Protein AF-A0A256W6X0-F1 (afdb_monomer)

Foldseek 3Di:
DFEKEKEFEWEAELVFTPATDFQKKKFKADVPDGPDIDTDDSRIDMDPRHHFDWIKIWIFHADPPPRHTQWDIDMGGGDGDDHHYYHYDYAYIYGQPPDPDRPPPDQLVRVVLQVLLVVLCVVQVDDSSLSSRLCCNPVVVLLVVLLVLLVVLVVVCLDVPVVLSVLLNCLSSVVVPHPPDALLNLLVSLLVSLLVLLVVLVVDDDPSVVSSLVSSLSSLLSNLVVSCSRQQEAHDPSNLVSLLVSLVSCVVSVHQLVVSLVVSPLVSVCVSSVGPHSVSSVVSSD

Solvent-accessible surface area (backbone atoms only — not comparable to full-atom values): 15412 Å² total; per-residue (Å²): 98,50,10,33,48,28,31,42,30,27,31,32,51,98,92,39,76,77,43,56,32,57,61,32,38,38,32,38,23,48,84,94,41,76,77,46,74,49,64,19,56,76,7,35,47,69,46,68,74,3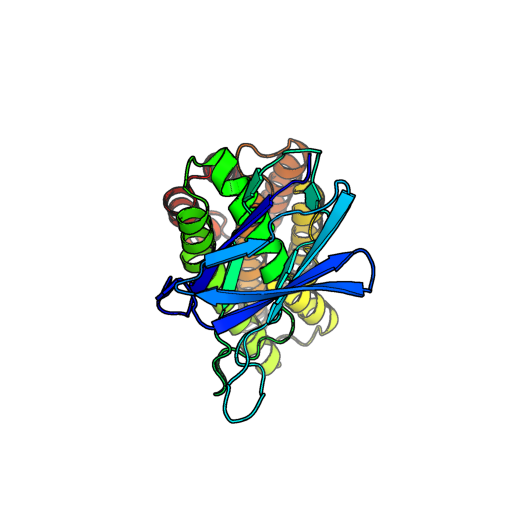7,71,59,47,66,31,32,40,42,37,40,31,53,38,90,89,76,66,46,70,43,30,65,74,45,76,50,70,81,45,72,42,48,66,56,35,77,45,79,62,66,52,72,41,50,63,56,51,92,75,91,80,56,82,66,81,82,52,53,50,64,66,42,48,55,54,44,16,55,53,35,19,74,71,45,70,38,54,60,70,56,21,40,45,32,48,46,76,53,50,49,61,58,41,49,55,47,43,53,54,51,51,54,49,64,74,62,63,63,69,78,57,58,69,62,50,51,53,50,49,37,56,60,60,30,77,78,57,56,90,86,66,51,38,43,59,54,42,48,58,41,43,54,53,44,50,54,38,49,56,52,33,72,75,40,55,76,67,47,24,53,50,33,52,50,50,41,46,48,49,50,41,48,39,54,52,51,36,34,62,61,26,40,63,59,70,52,72,65,30,50,52,51,52,49,50,43,51,51,54,36,49,76,68,75,45,60,50,67,57,48,47,64,72,50,44,50,67,59,54,25,65,60,55,52,34,51,14,40,62,56,53,55,60,69,51,104

Sequence (286 aa):
MPGIIQGMVYEITLEGLQGALTGATVHLMQGANVVAQQITNKGQYAFTDVVPGTYSLIFKKVDPQTGVQTHQTVTLTGIIIDAGQTLTAETVFMQEVQQGRFVIENLGLIGNITALSKNLGTVSGLEKGEAVLAVFETLVPRKTARIEVVEEITGSDIVKDKAAMDRVSDLVKGKIINEGVSGEDIAREYKETTNLLIEKYKTASGEEKKTYKTLINTVAIAMLDNVATSELNELSAGTEDILKETVANLKNANISIKTLKNNWKGNDLKNKLKISSVTRVNKIFK

pLDDT: mean 81.57, std 16.28, range [33.69, 98.31]

Nearest PDB structures (foldseek):
  8iu9-assembly1_A  TM=4.622E-01  e=2.340E-01  Flavobacterium johnsoniae UW101
  8v29-assembly1_C  TM=4.036E-01  e=2.688E+00  Homo sapiens
  7ldg-assembly1_A-2  TM=2.095E-01  e=1.854E+00  Homo sapiens

Mean predicted aligned error: 10.61 Å

Secondary structure (DSSP, 8-state):
--EEEEEEEEEEETTEEEEE-TT-EEEEEETTEEEEEEE-BTTEEEEEEEPSEEEEEEEE-B-TTT--B-BPPEEEEEEEE-TT-EEE--EEEEB--TTTSS--TT-THHHHHHHHHHHHHHHH---HHHHHHHHHHHHHHHHHHHHHHHHHHHHTT----HHHHHHHHHHHHTTT--TT--HHHHHHHHHHHHHHHHHHHHH--HHHHHHHHHHHHHHHHHHHHHHHHHSSS---HHHHHHHHHHHHHHHHTT--HHHHHHHHTHHHHHHHHT-SHHHHHHHHT-

Radius of gyration: 21.28 Å; Cα contacts (8 Å, |Δi|>4): 475; chains: 1; bounding box: 48×48×63 Å

Structure (mmCIF, N/CA/C/O backbone):
data_AF-A0A256W6X0-F1
#
_entry.id   AF-A0A256W6X0-F1
#
loop_
_atom_site.group_PDB
_atom_site.id
_atom_site.type_symbol
_atom_site.label_atom_id
_atom_site.label_alt_id
_atom_site.label_comp_id
_atom_site.label_asym_id
_atom_site.label_entity_id
_atom_site.label_seq_id
_atom_site.pdbx_PDB_ins_code
_atom_site.Cartn_x
_atom_site.Cartn_y
_atom_site.Cartn_z
_atom_site.occupancy
_atom_site.B_iso_or_equiv
_atom_site.auth_seq_id
_atom_site.auth_comp_id
_atom_site.auth_asym_id
_atom_site.auth_atom_id
_atom_site.pdbx_PDB_model_num
ATOM 1 N N . MET A 1 1 ? 18.110 2.880 -38.217 1.00 77.56 1 MET A N 1
ATOM 2 C CA . MET A 1 1 ? 19.092 2.259 -37.302 1.00 77.56 1 MET A CA 1
ATOM 3 C C . MET A 1 1 ? 18.309 1.464 -36.277 1.00 77.56 1 MET A C 1
ATOM 5 O O . MET A 1 1 ? 17.275 1.975 -35.852 1.00 77.56 1 MET A O 1
ATOM 9 N N . PRO A 1 2 ? 18.710 0.233 -35.942 1.00 90.88 2 PRO A N 1
ATOM 10 C CA . PRO A 1 2 ? 18.031 -0.504 -34.891 1.00 90.88 2 PRO A CA 1
ATOM 11 C C . PRO A 1 2 ? 18.353 0.092 -33.512 1.00 90.88 2 PRO A C 1
ATOM 13 O O . PRO A 1 2 ? 19.343 0.809 -33.359 1.00 90.88 2 PRO A O 1
ATOM 16 N N . GLY A 1 3 ? 17.480 -0.153 -32.542 1.00 91.94 3 GLY A N 1
ATOM 17 C CA . GLY A 1 3 ? 17.641 0.247 -31.149 1.00 91.94 3 GLY A CA 1
ATOM 18 C C . GLY A 1 3 ? 18.262 -0.846 -30.276 1.00 91.94 3 GLY A C 1
ATOM 19 O O . GLY A 1 3 ? 18.575 -1.949 -30.731 1.00 91.94 3 GLY A O 1
ATOM 20 N N . ILE A 1 4 ? 18.429 -0.522 -28.997 1.00 89.00 4 ILE A N 1
ATOM 21 C CA . ILE A 1 4 ? 18.975 -1.392 -27.954 1.00 89.00 4 ILE A CA 1
ATOM 22 C C . ILE A 1 4 ? 18.038 -1.341 -26.747 1.00 89.00 4 ILE A C 1
ATOM 24 O O . ILE A 1 4 ? 17.690 -0.257 -26.281 1.00 89.00 4 ILE A O 1
ATOM 28 N N . ILE A 1 5 ? 17.669 -2.501 -26.204 1.00 83.88 5 ILE A N 1
ATOM 29 C CA . ILE A 1 5 ? 16.983 -2.612 -24.909 1.00 83.88 5 ILE A CA 1
ATOM 30 C C . ILE A 1 5 ? 17.913 -3.361 -23.964 1.00 83.88 5 ILE A C 1
ATOM 32 O O . ILE A 1 5 ? 18.194 -4.536 -24.177 1.00 83.88 5 ILE A O 1
ATOM 36 N N . GLN A 1 6 ? 18.384 -2.704 -22.914 1.00 82.06 6 GLN A N 1
ATOM 37 C CA . GLN A 1 6 ? 19.319 -3.285 -21.949 1.00 82.06 6 GLN A CA 1
ATOM 38 C C . GLN A 1 6 ? 18.892 -3.005 -20.516 1.00 82.06 6 GLN A C 1
ATOM 40 O O . GLN A 1 6 ? 18.036 -2.161 -20.276 1.00 82.06 6 GLN A O 1
ATOM 45 N N . GLY A 1 7 ? 19.485 -3.676 -19.539 1.00 76.56 7 GLY A N 1
ATOM 46 C CA . GLY A 1 7 ? 19.216 -3.362 -18.145 1.00 76.56 7 GLY A CA 1
ATOM 47 C C . GLY A 1 7 ? 19.900 -4.281 -17.153 1.00 76.56 7 GLY A C 1
ATOM 48 O O . GLY A 1 7 ? 20.642 -5.197 -17.508 1.00 76.56 7 GLY A O 1
ATOM 49 N N . MET A 1 8 ? 19.603 -4.002 -15.888 1.00 71.81 8 MET A N 1
ATOM 50 C CA . MET A 1 8 ? 20.030 -4.777 -14.736 1.00 71.81 8 MET A CA 1
ATOM 51 C C . MET A 1 8 ? 18.840 -5.485 -14.104 1.00 71.81 8 MET A C 1
ATOM 53 O O . MET A 1 8 ? 17.746 -4.933 -13.999 1.00 71.81 8 MET A O 1
ATOM 57 N N . VAL A 1 9 ? 19.078 -6.701 -13.651 1.00 77.31 9 VAL A N 1
ATOM 58 C CA . VAL A 1 9 ? 18.174 -7.487 -12.830 1.00 77.31 9 VAL A CA 1
ATOM 59 C C . VAL A 1 9 ? 18.814 -7.619 -11.460 1.00 77.31 9 VAL A C 1
ATOM 61 O O . VAL A 1 9 ? 19.959 -8.057 -11.360 1.00 77.31 9 VAL A O 1
ATOM 64 N N . TYR A 1 10 ? 18.085 -7.250 -10.414 1.00 72.75 10 TYR A N 1
ATOM 65 C CA . TYR A 1 10 ? 18.533 -7.375 -9.028 1.00 72.75 10 TYR A CA 1
ATOM 66 C C . TYR A 1 10 ? 17.705 -8.403 -8.260 1.00 72.75 10 TYR A C 1
ATOM 68 O O . TYR A 1 10 ? 16.576 -8.697 -8.640 1.00 72.75 10 TYR A O 1
ATOM 76 N N . GLU A 1 11 ? 18.262 -8.935 -7.180 1.00 76.56 11 GLU A N 1
ATOM 77 C CA . GLU A 1 11 ? 17.576 -9.787 -6.213 1.00 76.56 11 GLU A CA 1
ATOM 78 C C . GLU A 1 11 ? 17.356 -9.014 -4.916 1.00 76.56 11 GLU A C 1
ATOM 80 O O . GLU A 1 11 ? 18.264 -8.352 -4.405 1.00 76.56 11 GLU A O 1
ATOM 85 N N . ILE A 1 12 ? 16.147 -9.110 -4.376 1.00 65.88 12 ILE A N 1
ATOM 86 C CA . ILE A 1 12 ? 15.801 -8.592 -3.059 1.00 65.88 12 ILE A CA 1
ATOM 87 C C . ILE A 1 12 ? 15.155 -9.701 -2.226 1.00 65.88 12 ILE A C 1
ATOM 89 O O . ILE A 1 12 ? 14.337 -10.483 -2.718 1.00 65.88 12 ILE A O 1
ATOM 93 N N . THR A 1 13 ? 15.534 -9.765 -0.955 1.00 63.19 13 THR A N 1
ATOM 94 C CA . THR A 1 13 ? 14.953 -10.661 0.057 1.00 63.19 13 THR A CA 1
ATOM 95 C C . THR A 1 13 ? 14.444 -9.820 1.230 1.00 63.19 13 THR A C 1
ATOM 97 O O . THR A 1 13 ? 14.554 -8.594 1.213 1.00 63.19 13 THR A O 1
ATOM 100 N N . LEU A 1 14 ? 13.916 -10.448 2.289 1.00 50.56 14 LEU A N 1
ATOM 101 C CA . LEU A 1 14 ? 13.568 -9.733 3.534 1.00 50.56 14 LEU A CA 1
ATOM 102 C C . LEU A 1 14 ? 14.739 -8.998 4.169 1.00 50.56 14 LEU A C 1
ATOM 104 O O . LEU A 1 14 ? 14.523 -8.055 4.924 1.00 50.56 14 LEU A O 1
ATOM 108 N N . GLU A 1 15 ? 15.955 -9.449 3.888 1.00 51.84 15 GLU A N 1
ATOM 109 C CA . GLU A 1 15 ? 17.177 -8.878 4.439 1.00 51.84 15 GLU A CA 1
ATOM 110 C C . GLU A 1 15 ? 17.667 -7.677 3.616 1.00 51.84 15 GLU A C 1
ATOM 112 O O . GLU A 1 15 ? 18.656 -7.048 3.981 1.00 51.84 15 GLU A O 1
ATOM 117 N N . GLY A 1 16 ? 16.962 -7.329 2.532 1.00 49.84 16 GLY A N 1
ATOM 118 C CA . GLY A 1 16 ? 17.261 -6.190 1.669 1.00 49.84 16 GLY A CA 1
ATOM 119 C C . GLY A 1 16 ? 17.800 -6.603 0.301 1.00 49.84 16 GLY A C 1
ATOM 120 O O . GLY A 1 16 ? 17.639 -7.748 -0.139 1.00 49.84 16 GLY A O 1
ATOM 121 N N . LEU A 1 17 ? 18.396 -5.636 -0.405 1.00 62.97 17 LEU A N 1
ATOM 122 C CA . LEU A 1 17 ? 18.994 -5.833 -1.728 1.00 62.97 17 LEU A CA 1
ATOM 123 C C . LEU A 1 17 ? 20.174 -6.800 -1.616 1.00 62.97 17 LEU A C 1
ATOM 125 O O . LEU A 1 17 ? 21.195 -6.472 -1.017 1.00 62.97 17 LEU A O 1
ATOM 129 N N . GLN A 1 18 ? 20.049 -7.965 -2.243 1.00 74.88 18 GLN A N 1
ATOM 130 C CA . GLN A 1 18 ? 21.118 -8.966 -2.288 1.00 74.88 18 GLN A CA 1
ATOM 131 C C . GLN A 1 18 ? 22.138 -8.665 -3.392 1.00 74.88 18 GLN A C 1
ATOM 133 O O . GLN A 1 18 ? 23.264 -9.156 -3.369 1.00 74.88 18 GLN A O 1
ATOM 138 N N . GLY A 1 19 ? 21.762 -7.815 -4.350 1.00 75.19 19 GLY A N 1
ATOM 139 C CA . GLY A 1 19 ? 22.618 -7.372 -5.442 1.00 75.19 19 GLY A CA 1
ATOM 140 C C . GLY A 1 19 ? 22.100 -7.844 -6.793 1.00 75.19 19 GLY A C 1
ATOM 141 O O . GLY A 1 19 ? 20.902 -8.021 -6.986 1.00 75.19 19 GLY A O 1
ATOM 142 N N . ALA A 1 20 ? 22.995 -7.973 -7.767 1.00 81.19 20 ALA A N 1
ATOM 143 C CA . ALA A 1 20 ? 22.631 -8.274 -9.146 1.00 81.19 20 ALA A CA 1
ATOM 144 C C . ALA A 1 20 ? 22.302 -9.770 -9.342 1.00 81.19 20 ALA A C 1
ATOM 146 O O . ALA A 1 20 ? 23.141 -10.637 -9.092 1.00 81.19 20 ALA A O 1
ATOM 147 N N . LEU A 1 21 ? 21.104 -10.074 -9.849 1.00 84.94 21 LEU A N 1
ATOM 148 C CA . LEU A 1 21 ? 20.604 -11.438 -10.011 1.00 84.94 21 LEU A CA 1
ATOM 149 C C . LEU A 1 21 ? 21.127 -12.080 -11.297 1.00 84.94 21 LEU A C 1
ATOM 151 O O . LEU A 1 21 ? 20.758 -11.709 -12.414 1.00 84.94 21 LEU A O 1
ATOM 155 N N . THR A 1 22 ? 21.945 -13.112 -11.141 1.00 91.81 22 THR A N 1
ATOM 156 C CA . THR A 1 22 ? 22.439 -13.928 -12.257 1.00 91.81 22 THR A CA 1
ATOM 157 C C . THR A 1 22 ? 21.491 -15.092 -12.554 1.00 91.81 22 THR A C 1
ATOM 159 O O . THR A 1 22 ? 20.907 -15.688 -11.648 1.00 91.81 22 THR A O 1
ATOM 162 N N . GLY A 1 23 ? 21.354 -15.451 -13.831 1.00 91.25 23 GLY A N 1
ATOM 163 C CA . GLY A 1 23 ? 20.588 -16.625 -14.248 1.00 91.25 23 GLY A CA 1
ATOM 164 C C . GLY A 1 23 ? 19.080 -16.401 -14.387 1.00 91.25 23 GLY A C 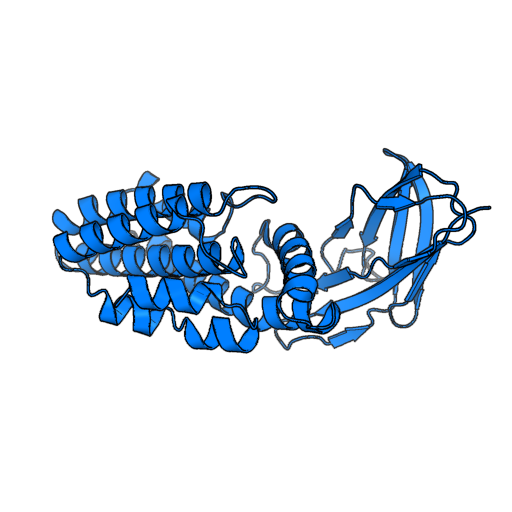1
ATOM 165 O O . GLY A 1 23 ? 18.342 -17.375 -14.521 1.00 91.25 23 GLY A O 1
ATOM 166 N N . ALA A 1 24 ? 18.601 -15.156 -14.349 1.00 90.19 24 ALA A N 1
ATOM 167 C CA . ALA A 1 24 ? 17.222 -14.839 -14.708 1.00 90.19 24 ALA A CA 1
ATOM 168 C C . ALA A 1 24 ? 17.073 -14.855 -16.236 1.00 90.19 24 ALA A C 1
ATOM 170 O O . ALA A 1 24 ? 17.902 -14.300 -16.950 1.00 90.19 24 ALA A O 1
ATOM 171 N N . THR A 1 25 ? 16.018 -15.485 -16.747 1.00 94.88 25 THR A N 1
ATOM 172 C CA . THR A 1 25 ? 15.671 -15.467 -18.172 1.00 94.88 25 THR A CA 1
ATOM 173 C C . THR A 1 25 ? 14.797 -14.255 -18.467 1.00 94.88 25 THR A C 1
ATOM 175 O O . THR A 1 25 ? 13.746 -14.083 -17.852 1.00 94.88 25 THR A O 1
ATOM 178 N N . VAL A 1 26 ? 15.216 -13.434 -19.420 1.00 92.25 26 VAL A N 1
ATOM 179 C CA . VAL A 1 26 ? 14.504 -12.261 -19.923 1.00 92.25 26 VAL A CA 1
ATOM 180 C C . VAL A 1 26 ? 13.975 -12.591 -21.310 1.00 92.25 26 VAL A C 1
ATOM 182 O O . VAL A 1 26 ? 14.761 -12.862 -22.212 1.00 92.25 26 VAL A O 1
ATOM 185 N N . HIS A 1 27 ? 12.659 -12.561 -21.497 1.00 94.75 27 HIS A N 1
ATOM 186 C CA . HIS A 1 27 ? 12.024 -12.692 -22.807 1.00 94.75 27 HIS A CA 1
ATOM 187 C C . HIS A 1 27 ? 11.618 -11.312 -23.312 1.00 94.75 27 HIS A C 1
ATOM 189 O O . HIS A 1 27 ? 10.866 -10.612 -22.635 1.00 94.75 27 HIS A O 1
ATOM 195 N N . LEU A 1 28 ? 12.073 -10.945 -24.506 1.00 93.88 28 LEU A N 1
ATOM 196 C CA . LEU A 1 28 ? 11.555 -9.806 -25.250 1.00 93.88 28 LEU A CA 1
ATOM 197 C C . LEU A 1 28 ? 10.327 -10.256 -26.038 1.00 93.88 28 LEU A C 1
ATOM 199 O O . LEU A 1 28 ? 10.401 -11.175 -26.855 1.00 93.88 28 LEU A O 1
ATOM 203 N N . MET A 1 29 ? 9.204 -9.600 -25.781 1.00 95.25 29 MET A N 1
ATOM 204 C CA . MET A 1 29 ? 7.901 -9.914 -26.347 1.00 95.25 29 MET A CA 1
ATOM 205 C C . MET A 1 29 ? 7.456 -8.817 -27.306 1.00 95.25 29 MET A C 1
ATOM 207 O O . MET A 1 29 ? 7.548 -7.632 -26.978 1.00 95.25 29 MET A O 1
ATOM 211 N N . GLN A 1 30 ? 6.888 -9.210 -28.442 1.00 93.56 30 GLN A N 1
ATOM 212 C CA . GLN A 1 30 ? 6.135 -8.322 -29.324 1.00 93.56 30 GLN A CA 1
ATOM 213 C C . GLN A 1 30 ? 4.724 -8.894 -29.498 1.00 93.56 30 GLN A C 1
ATOM 215 O O . GLN A 1 30 ? 4.531 -9.954 -30.098 1.00 93.56 30 GLN A O 1
ATOM 220 N N . GLY A 1 31 ? 3.732 -8.230 -28.899 1.00 89.81 31 GLY A N 1
ATOM 221 C CA . GLY A 1 31 ? 2.413 -8.833 -28.696 1.00 89.81 31 GLY A CA 1
ATOM 222 C C . GLY A 1 31 ? 2.516 -10.099 -27.834 1.00 89.81 31 GLY A C 1
ATOM 223 O O . GLY A 1 31 ? 3.111 -10.070 -26.760 1.00 89.81 31 GLY A O 1
ATOM 224 N N . ALA A 1 32 ? 1.964 -11.215 -28.316 1.00 91.81 32 ALA A N 1
ATOM 225 C CA . ALA A 1 32 ? 2.008 -12.508 -27.624 1.00 91.81 32 ALA A CA 1
ATOM 226 C C . ALA A 1 32 ? 3.270 -13.345 -27.927 1.00 91.81 32 ALA A C 1
ATOM 228 O O . ALA A 1 32 ? 3.457 -14.405 -27.332 1.00 91.81 32 ALA A O 1
ATOM 229 N N . ASN A 1 33 ? 4.132 -12.894 -28.844 1.00 96.19 33 ASN A N 1
ATOM 230 C CA . ASN A 1 33 ? 5.258 -13.685 -29.337 1.00 96.19 33 ASN A CA 1
ATOM 231 C C . ASN A 1 33 ? 6.560 -13.321 -28.624 1.00 96.19 33 ASN A C 1
ATOM 233 O O . ASN A 1 33 ? 6.886 -12.140 -28.499 1.00 96.19 33 ASN A O 1
ATOM 237 N N . VAL A 1 34 ? 7.336 -14.336 -28.233 1.00 97.00 34 VAL A N 1
ATOM 238 C CA . VAL A 1 34 ? 8.740 -14.165 -27.836 1.00 97.00 34 VAL A CA 1
ATOM 239 C C . VAL A 1 34 ? 9.549 -13.906 -29.104 1.00 97.00 34 VAL A C 1
ATOM 241 O O . VAL A 1 34 ? 9.629 -14.774 -29.970 1.00 97.00 34 VAL A O 1
ATOM 244 N N . VAL A 1 35 ? 10.145 -12.724 -29.220 1.00 97.38 35 VAL A N 1
ATOM 245 C CA . VAL A 1 35 ? 10.984 -12.351 -30.371 1.00 97.38 35 VAL A CA 1
ATOM 246 C C . VAL A 1 35 ? 12.476 -12.493 -30.078 1.00 97.38 35 VAL A C 1
ATOM 248 O O . VAL A 1 35 ? 13.265 -12.671 -30.999 1.00 97.38 35 VAL A O 1
ATOM 251 N N . ALA A 1 36 ? 12.868 -12.454 -28.803 1.00 97.56 36 ALA A N 1
ATOM 252 C CA . ALA A 1 36 ? 14.221 -12.760 -28.353 1.00 97.56 36 ALA A CA 1
ATOM 253 C C . ALA A 1 36 ? 14.215 -13.195 -26.881 1.00 97.56 36 ALA A C 1
ATOM 255 O O . ALA A 1 36 ? 13.271 -12.915 -26.141 1.00 97.56 36 ALA A O 1
ATOM 256 N N . GLN A 1 37 ? 15.288 -13.851 -26.441 1.00 97.25 37 GLN A N 1
ATOM 257 C CA . GLN A 1 37 ? 15.507 -14.150 -25.028 1.00 97.25 37 GLN A CA 1
ATOM 258 C C . GLN A 1 37 ? 16.982 -14.039 -24.647 1.00 97.25 37 GLN A C 1
ATOM 260 O O . GLN A 1 37 ? 17.862 -14.240 -25.483 1.00 97.25 37 GLN A O 1
ATOM 265 N N . GLN A 1 38 ? 17.244 -13.772 -23.372 1.00 97.44 38 GLN A N 1
ATOM 266 C CA . GLN A 1 38 ? 18.586 -13.746 -22.805 1.00 97.44 38 GLN A CA 1
ATOM 267 C C . GLN A 1 38 ? 18.574 -14.242 -21.362 1.00 97.44 38 GLN A C 1
ATOM 269 O O . GLN A 1 38 ? 17.570 -14.127 -20.668 1.00 97.44 38 GLN A O 1
ATOM 274 N N . ILE A 1 39 ? 19.702 -14.771 -20.896 1.00 95.50 39 ILE A N 1
ATOM 275 C CA . ILE A 1 39 ? 19.922 -15.096 -19.487 1.00 95.50 39 ILE A CA 1
ATOM 276 C C . ILE A 1 39 ? 20.852 -14.042 -18.887 1.00 95.50 39 ILE A C 1
ATOM 278 O O . ILE A 1 39 ? 21.879 -13.713 -19.485 1.00 95.50 39 ILE A O 1
ATOM 282 N N . THR A 1 40 ? 20.504 -13.512 -17.717 1.00 94.12 40 THR A N 1
ATOM 283 C CA . THR A 1 40 ? 21.290 -12.463 -17.067 1.00 94.12 40 THR A CA 1
ATOM 284 C C . THR A 1 40 ? 22.647 -12.973 -16.602 1.00 94.12 40 THR A C 1
ATOM 286 O O . THR A 1 40 ? 22.762 -14.055 -16.019 1.00 94.12 40 THR A O 1
ATOM 289 N N . ASN A 1 41 ? 23.676 -12.147 -16.784 1.00 92.50 41 ASN A N 1
ATOM 290 C CA . ASN A 1 41 ? 25.019 -12.377 -16.255 1.00 92.50 41 ASN A CA 1
ATOM 291 C C . ASN A 1 41 ? 25.407 -11.201 -15.358 1.00 92.50 41 ASN A C 1
ATOM 293 O O . ASN A 1 41 ? 25.435 -10.068 -15.831 1.00 92.50 41 ASN A O 1
ATOM 297 N N . LYS A 1 42 ? 25.667 -11.440 -14.066 1.00 90.50 42 LYS A N 1
ATOM 298 C CA . LYS A 1 42 ? 25.837 -10.364 -13.068 1.00 90.50 42 LYS A CA 1
ATOM 299 C C . LYS A 1 42 ? 24.677 -9.356 -13.112 1.00 90.50 42 LYS A C 1
ATOM 301 O O . LYS A 1 42 ? 24.896 -8.151 -13.080 1.00 90.50 42 LYS A O 1
ATOM 306 N N . GLY A 1 43 ? 23.447 -9.851 -13.276 1.00 82.38 43 GLY A N 1
ATOM 307 C CA . GLY A 1 43 ? 22.241 -9.034 -13.458 1.00 82.38 43 GLY A CA 1
ATOM 308 C C . GLY A 1 43 ? 22.056 -8.414 -14.841 1.00 82.38 43 GLY A C 1
ATOM 309 O O . GLY A 1 43 ? 20.945 -8.015 -15.163 1.00 82.38 43 GLY A O 1
ATOM 310 N N . GLN A 1 44 ? 23.083 -8.353 -15.683 1.00 88.19 44 GLN A N 1
ATOM 311 C CA . GLN A 1 44 ? 23.016 -7.636 -16.956 1.00 88.19 44 GLN A CA 1
ATOM 312 C C . GLN A 1 44 ? 22.286 -8.431 -18.035 1.00 88.19 44 GLN A C 1
ATOM 314 O O . GLN A 1 44 ? 22.499 -9.638 -18.177 1.00 88.19 44 GLN A O 1
ATOM 319 N N . TYR A 1 45 ? 21.494 -7.725 -18.838 1.00 91.88 45 TYR A N 1
ATOM 320 C CA . TYR A 1 45 ? 20.960 -8.190 -20.115 1.00 91.88 45 TYR A CA 1
ATOM 321 C C . TYR A 1 45 ? 20.971 -7.040 -21.140 1.00 91.88 45 TYR A C 1
ATOM 323 O O . TYR A 1 45 ? 20.915 -5.866 -20.772 1.00 91.88 45 TYR A O 1
ATOM 331 N N . ALA A 1 46 ? 21.060 -7.376 -22.423 1.00 93.38 46 ALA A N 1
ATOM 332 C CA . ALA A 1 46 ? 20.998 -6.475 -23.563 1.00 93.38 46 ALA A CA 1
ATOM 333 C C . ALA A 1 46 ? 20.490 -7.208 -24.819 1.00 93.38 46 ALA A C 1
ATOM 335 O O . ALA A 1 46 ? 21.124 -8.141 -25.313 1.00 93.38 46 ALA A O 1
ATOM 336 N N . PHE A 1 47 ? 19.381 -6.723 -25.367 1.00 95.38 47 PHE A N 1
ATOM 337 C CA . PHE A 1 47 ? 18.920 -7.006 -26.720 1.00 95.38 47 PHE A CA 1
ATOM 338 C C . PHE A 1 47 ? 19.441 -5.904 -27.638 1.00 95.38 47 PHE A C 1
ATOM 340 O O . PHE A 1 47 ? 19.047 -4.742 -27.507 1.00 95.38 47 PHE A O 1
ATOM 347 N N . THR A 1 48 ? 20.340 -6.258 -28.549 1.00 95.25 48 THR A N 1
ATOM 348 C CA . THR A 1 48 ? 20.791 -5.366 -29.620 1.00 95.25 48 THR A CA 1
ATOM 349 C C . THR A 1 48 ? 19.959 -5.593 -30.874 1.00 95.25 48 THR A C 1
ATOM 351 O O . THR A 1 48 ? 19.224 -6.575 -30.979 1.00 95.25 48 THR A O 1
ATOM 354 N N . ASP A 1 49 ? 20.069 -4.668 -31.822 1.00 95.31 49 ASP A N 1
ATOM 355 C CA . ASP A 1 49 ? 19.427 -4.767 -33.131 1.00 95.31 49 ASP A CA 1
ATOM 356 C C . ASP A 1 49 ? 17.887 -4.837 -33.081 1.00 95.31 49 ASP A C 1
ATOM 358 O O . ASP A 1 49 ? 17.233 -5.437 -33.935 1.00 95.31 49 ASP A O 1
ATOM 362 N N . VAL A 1 50 ? 17.288 -4.183 -32.082 1.00 93.94 50 VAL A N 1
ATOM 363 C CA . VAL A 1 50 ? 15.835 -4.163 -31.885 1.00 93.94 50 VAL A CA 1
ATOM 364 C C . VAL A 1 50 ? 15.192 -3.232 -32.911 1.00 93.94 50 VAL A C 1
ATOM 366 O O . VAL A 1 50 ? 15.528 -2.051 -33.010 1.00 93.94 50 VAL A O 1
ATOM 369 N N . VAL A 1 51 ? 14.253 -3.749 -33.698 1.00 96.12 51 VAL A N 1
ATOM 370 C CA . VAL A 1 51 ? 13.492 -2.932 -34.654 1.00 96.12 51 VAL A CA 1
ATOM 371 C C . VAL A 1 51 ? 12.624 -1.918 -33.891 1.00 96.12 51 VAL A C 1
ATOM 373 O O . VAL A 1 51 ? 12.086 -2.264 -32.842 1.00 96.12 51 VAL A O 1
ATOM 376 N N . PRO A 1 52 ? 12.457 -0.675 -34.381 1.00 95.38 52 PRO A N 1
ATOM 377 C CA . PRO A 1 52 ? 11.563 0.285 -33.743 1.00 95.38 52 PRO A CA 1
ATOM 378 C C . PRO A 1 52 ? 10.138 -0.250 -33.575 1.00 95.38 52 PRO A C 1
ATOM 380 O O . PRO A 1 52 ? 9.582 -0.849 -34.499 1.00 95.38 52 PRO A O 1
ATOM 383 N N . GLY A 1 53 ? 9.535 -0.025 -32.409 1.00 90.25 53 GLY A N 1
ATOM 384 C CA . GLY A 1 53 ? 8.198 -0.526 -32.100 1.00 90.25 53 GLY A CA 1
ATOM 385 C C . GLY A 1 53 ? 7.888 -0.612 -30.608 1.00 90.25 53 GLY A C 1
ATOM 386 O O . GLY A 1 53 ? 8.610 -0.084 -29.764 1.00 90.25 53 GLY A O 1
ATOM 387 N N . THR A 1 54 ? 6.782 -1.287 -30.288 1.00 83.69 54 THR A N 1
ATOM 388 C CA . THR A 1 54 ? 6.317 -1.505 -28.911 1.00 83.69 54 THR A CA 1
ATOM 389 C C . THR A 1 54 ? 6.565 -2.943 -28.467 1.00 83.69 54 THR A C 1
ATOM 391 O O . THR A 1 54 ? 6.209 -3.891 -29.168 1.00 83.69 54 THR A O 1
ATOM 394 N N . TYR A 1 55 ? 7.125 -3.092 -27.271 1.00 82.69 55 TYR A N 1
ATOM 395 C CA . TYR A 1 55 ? 7.583 -4.349 -26.699 1.00 82.69 55 TYR A CA 1
ATOM 396 C C . TYR A 1 55 ? 7.109 -4.532 -25.256 1.00 82.69 55 TYR A C 1
ATOM 398 O O . TYR A 1 55 ? 6.658 -3.602 -24.581 1.00 82.69 55 TYR A O 1
ATOM 406 N N . SER A 1 56 ? 7.224 -5.766 -24.777 1.00 74.69 56 SER A N 1
ATOM 407 C CA . SER A 1 56 ? 7.150 -6.116 -23.358 1.00 74.69 56 SER A CA 1
ATOM 408 C C . SER A 1 56 ? 8.344 -6.991 -22.977 1.00 74.69 56 SER A C 1
ATOM 410 O O . SER A 1 56 ? 8.915 -7.663 -23.831 1.00 74.69 56 SER A O 1
ATOM 412 N N . LEU A 1 57 ? 8.734 -6.996 -21.707 1.00 73.19 57 LEU A N 1
ATOM 413 C CA . LEU A 1 57 ? 9.768 -7.880 -21.172 1.00 73.19 57 LEU A CA 1
ATOM 414 C C . LEU A 1 57 ? 9.155 -8.797 -20.119 1.00 73.19 57 LEU A C 1
ATOM 416 O O . LEU A 1 57 ? 8.490 -8.308 -19.210 1.00 73.19 57 LEU A O 1
ATOM 420 N N . ILE A 1 58 ? 9.394 -10.105 -20.219 1.00 82.25 58 ILE A N 1
ATOM 421 C CA . ILE A 1 58 ? 8.979 -11.091 -19.213 1.00 82.25 58 ILE A CA 1
ATOM 422 C C . ILE A 1 58 ? 10.221 -11.710 -18.583 1.00 82.25 58 ILE A C 1
ATOM 424 O O . ILE A 1 58 ? 10.980 -12.417 -19.247 1.00 82.25 58 ILE A O 1
ATOM 428 N N . PHE A 1 59 ? 10.387 -11.500 -17.285 1.00 83.62 59 PHE A N 1
ATOM 429 C CA . PHE A 1 59 ? 11.510 -11.992 -16.506 1.00 83.62 59 PHE A CA 1
ATOM 430 C C . PHE A 1 59 ? 11.088 -13.210 -15.682 1.00 83.62 59 PHE A C 1
ATOM 432 O O . PHE A 1 59 ? 10.090 -13.162 -14.961 1.00 83.62 59 PHE A O 1
ATOM 439 N N . LYS A 1 60 ? 11.854 -14.300 -15.766 1.00 88.00 60 LYS A N 1
ATOM 440 C CA . LYS A 1 60 ? 11.626 -15.549 -15.025 1.00 88.00 60 LYS A CA 1
ATOM 441 C C . LYS A 1 60 ? 12.909 -16.043 -14.368 1.00 88.00 60 LYS A C 1
ATOM 443 O O . LYS A 1 60 ? 13.984 -15.923 -14.949 1.00 88.00 60 LYS A O 1
ATOM 448 N N . LYS A 1 61 ? 12.800 -16.662 -13.194 1.00 86.88 61 LYS A N 1
ATOM 449 C CA . LYS A 1 61 ? 13.911 -17.365 -12.551 1.00 86.88 61 LYS A CA 1
ATOM 450 C C . LYS A 1 61 ? 13.410 -18.709 -12.046 1.00 86.88 61 LYS A C 1
ATOM 452 O O . LYS A 1 61 ? 12.525 -18.777 -11.197 1.00 86.88 61 LYS A O 1
ATOM 457 N N . VAL A 1 62 ? 14.008 -19.766 -12.578 1.00 84.38 62 VAL A N 1
ATOM 458 C CA . VAL A 1 62 ? 13.770 -21.141 -12.142 1.00 84.38 62 VAL A CA 1
ATOM 459 C C . VAL A 1 62 ? 14.971 -21.664 -11.371 1.00 84.38 62 VAL A C 1
ATOM 461 O O . VAL A 1 62 ? 16.102 -21.186 -11.535 1.00 84.38 62 VAL A O 1
ATOM 464 N N . ASP A 1 63 ? 14.709 -22.628 -10.505 1.00 81.81 63 ASP A N 1
ATOM 465 C CA . ASP A 1 63 ? 15.710 -23.562 -10.022 1.00 81.81 63 ASP A CA 1
ATOM 466 C C . ASP A 1 63 ? 16.171 -24.432 -11.210 1.00 81.81 63 ASP A C 1
ATOM 468 O O . ASP A 1 63 ? 15.333 -25.031 -11.891 1.00 81.81 63 ASP A O 1
ATOM 472 N N . PRO A 1 64 ? 17.475 -24.464 -11.533 1.00 79.38 64 PRO A N 1
ATOM 473 C CA . PRO A 1 64 ? 17.954 -25.148 -12.731 1.00 79.38 64 PRO A CA 1
ATOM 474 C C . PRO A 1 64 ? 17.854 -26.678 -12.653 1.00 79.38 64 PRO A C 1
ATOM 476 O O . PRO A 1 64 ? 17.929 -27.329 -13.693 1.00 79.38 64 PRO A O 1
ATOM 479 N N . GLN A 1 65 ? 17.691 -27.264 -11.464 1.00 81.00 65 GLN A N 1
ATOM 480 C CA . GLN A 1 65 ? 17.602 -28.711 -11.267 1.00 81.00 65 GLN A CA 1
ATOM 481 C C . GLN A 1 65 ? 16.159 -29.214 -11.351 1.00 81.00 65 GLN A C 1
ATOM 483 O O . GLN A 1 65 ? 15.897 -30.269 -11.923 1.00 81.00 65 GLN A O 1
ATOM 488 N N . THR A 1 66 ? 15.224 -28.466 -10.774 1.00 82.38 66 THR A N 1
ATOM 489 C CA . THR A 1 66 ? 13.812 -28.851 -10.650 1.00 82.38 66 THR A CA 1
ATOM 490 C C . THR A 1 66 ? 12.920 -28.172 -11.686 1.00 82.38 66 THR A C 1
ATOM 492 O O . THR A 1 66 ? 11.790 -28.607 -11.898 1.00 82.38 66 THR A O 1
ATOM 495 N N . GLY A 1 67 ? 13.394 -27.097 -12.327 1.00 76.81 67 GLY A N 1
ATOM 496 C CA . GLY A 1 67 ? 12.602 -26.274 -13.246 1.00 76.81 67 GLY A CA 1
ATOM 497 C C . GLY A 1 67 ? 11.497 -25.471 -12.555 1.00 76.81 67 GLY A C 1
ATOM 498 O O . GLY A 1 67 ? 10.729 -24.777 -13.222 1.00 76.81 67 GLY A O 1
ATOM 499 N N . VAL A 1 68 ? 11.410 -25.545 -11.225 1.00 77.12 68 VAL A N 1
ATOM 500 C CA . VAL A 1 68 ? 10.420 -24.826 -10.428 1.00 77.12 68 VAL A CA 1
ATOM 501 C C . VAL A 1 68 ? 10.784 -23.348 -10.406 1.00 77.12 68 VAL A C 1
ATOM 503 O O . VAL A 1 68 ? 11.944 -22.979 -10.218 1.00 77.12 68 VAL A O 1
ATOM 506 N N . GLN A 1 69 ? 9.793 -22.481 -10.603 1.00 74.06 69 GLN A N 1
ATOM 507 C CA . GLN A 1 69 ? 9.969 -21.042 -10.430 1.00 74.06 69 GLN A CA 1
ATOM 508 C C . GLN A 1 69 ? 10.380 -20.761 -8.982 1.00 74.06 69 GLN A C 1
ATOM 510 O O . GLN A 1 69 ? 9.688 -21.144 -8.050 1.00 74.06 69 GLN A O 1
ATOM 515 N N . THR A 1 70 ? 11.530 -20.116 -8.803 1.00 69.81 70 THR A N 1
ATOM 516 C CA . THR A 1 70 ? 12.060 -19.732 -7.477 1.00 69.81 70 THR A CA 1
ATOM 517 C C . THR A 1 70 ? 11.756 -18.284 -7.140 1.00 69.81 70 THR A C 1
ATOM 519 O O . THR A 1 70 ? 12.032 -17.819 -6.038 1.00 69.81 70 THR A O 1
ATOM 522 N N . HIS A 1 71 ? 11.254 -17.548 -8.126 1.00 74.62 71 HIS A N 1
ATOM 523 C CA . HIS A 1 71 ? 10.902 -16.155 -7.996 1.00 74.62 71 HIS A CA 1
ATOM 524 C C . HIS A 1 71 ? 9.656 -15.861 -8.828 1.00 74.62 71 HIS A C 1
ATOM 526 O O . HIS A 1 71 ? 9.395 -16.509 -9.853 1.00 74.62 71 HIS A O 1
ATOM 532 N N . GLN A 1 72 ? 8.947 -14.807 -8.437 1.00 66.00 72 GLN A N 1
ATOM 533 C CA . GLN A 1 72 ? 7.792 -14.332 -9.181 1.00 66.00 72 GLN A CA 1
ATOM 534 C C . GLN A 1 72 ? 8.185 -13.883 -10.597 1.00 66.00 72 GLN A C 1
ATOM 536 O O . GLN A 1 72 ? 9.239 -13.286 -10.823 1.00 66.00 72 GLN A O 1
ATOM 541 N N . THR A 1 73 ? 7.305 -14.147 -11.565 1.00 71.12 73 THR A N 1
ATOM 542 C CA . THR A 1 73 ? 7.457 -13.604 -12.919 1.00 71.12 73 THR A CA 1
ATOM 543 C C . THR A 1 73 ? 7.199 -12.100 -12.902 1.00 71.12 73 THR A C 1
ATOM 545 O O . THR A 1 73 ? 6.135 -11.662 -12.466 1.00 71.12 73 THR A O 1
ATOM 548 N N . VAL A 1 74 ? 8.135 -11.314 -13.432 1.00 68.69 74 VAL A N 1
ATOM 549 C CA . VAL A 1 74 ? 7.965 -9.863 -13.602 1.00 68.69 74 VAL A CA 1
ATOM 550 C C . VAL A 1 74 ? 7.678 -9.566 -15.068 1.00 68.69 74 VAL A C 1
ATOM 552 O O . VAL A 1 74 ? 8.359 -10.094 -15.944 1.00 68.69 74 VAL A O 1
ATOM 555 N N . THR A 1 75 ? 6.680 -8.726 -15.346 1.00 68.44 75 THR A N 1
ATOM 556 C CA . THR A 1 75 ? 6.347 -8.289 -16.711 1.00 68.44 75 THR A CA 1
ATOM 557 C C . THR A 1 75 ? 6.403 -6.770 -16.801 1.00 68.44 75 THR A C 1
ATOM 559 O O . THR A 1 75 ? 5.727 -6.086 -16.039 1.00 68.44 75 THR A O 1
ATOM 562 N N . LEU A 1 76 ? 7.185 -6.245 -17.742 1.00 62.25 76 LEU A N 1
ATOM 563 C CA . LEU A 1 76 ? 7.188 -4.830 -18.116 1.00 62.25 76 LEU A CA 1
ATOM 564 C C . LEU A 1 76 ? 6.477 -4.690 -19.458 1.00 62.25 76 LEU A C 1
ATOM 566 O O . LEU A 1 76 ? 6.836 -5.391 -20.400 1.00 62.25 76 LEU A O 1
ATOM 570 N N . THR A 1 77 ? 5.493 -3.802 -19.562 1.00 67.69 77 THR A N 1
ATOM 571 C CA . THR A 1 77 ? 4.727 -3.580 -20.798 1.00 67.69 77 THR A CA 1
ATOM 572 C C . THR A 1 77 ? 4.905 -2.154 -21.312 1.00 67.69 77 THR A C 1
ATOM 574 O O . THR A 1 77 ? 5.422 -1.290 -20.605 1.00 67.69 77 THR A O 1
ATOM 577 N N . GLY A 1 78 ? 4.513 -1.911 -22.566 1.00 57.16 78 GLY A N 1
ATOM 578 C CA . GLY A 1 78 ? 4.519 -0.566 -23.149 1.00 57.16 78 GLY A CA 1
ATOM 579 C C . GLY A 1 78 ? 5.916 0.018 -23.379 1.00 57.16 78 GLY A C 1
ATOM 580 O O . GLY A 1 78 ? 6.078 1.236 -23.372 1.00 57.16 78 GLY A O 1
ATOM 581 N N . ILE A 1 79 ? 6.933 -0.825 -23.574 1.00 67.56 79 ILE A N 1
ATOM 582 C CA . ILE A 1 79 ? 8.292 -0.370 -23.883 1.00 67.56 79 ILE A CA 1
ATOM 583 C C . ILE A 1 79 ? 8.312 0.080 -25.341 1.00 67.56 79 ILE A C 1
ATOM 585 O O . ILE A 1 79 ? 8.161 -0.743 -26.238 1.00 67.56 79 ILE A O 1
ATOM 589 N N . ILE A 1 80 ? 8.484 1.376 -25.580 1.00 67.25 80 ILE A N 1
ATOM 590 C CA . ILE A 1 80 ? 8.586 1.945 -26.926 1.00 67.25 80 ILE A CA 1
ATOM 591 C C . ILE A 1 80 ? 10.065 2.177 -27.227 1.00 67.25 80 ILE A C 1
ATOM 593 O O . ILE A 1 80 ? 10.756 2.808 -26.428 1.00 67.25 80 ILE A O 1
ATOM 597 N N . ILE A 1 81 ? 10.538 1.639 -28.351 1.00 75.31 81 ILE A N 1
ATOM 598 C CA . ILE A 1 81 ? 11.903 1.828 -28.842 1.00 75.31 81 ILE A CA 1
ATOM 599 C C . ILE A 1 81 ? 11.865 2.509 -30.211 1.00 75.31 81 ILE A C 1
ATOM 601 O O . ILE A 1 81 ? 11.215 2.025 -31.139 1.00 75.31 81 ILE A O 1
ATOM 605 N N . ASP A 1 82 ? 12.563 3.631 -30.333 1.00 79.50 82 ASP A N 1
ATOM 606 C CA . ASP A 1 82 ? 12.732 4.382 -31.573 1.00 79.50 82 ASP A CA 1
ATOM 607 C C . ASP A 1 82 ? 14.033 3.996 -32.293 1.00 79.50 82 ASP A C 1
ATOM 609 O O . ASP A 1 82 ? 14.934 3.350 -31.747 1.00 79.50 82 ASP A O 1
ATOM 613 N N . ALA A 1 83 ? 14.153 4.399 -33.560 1.00 89.56 83 ALA A N 1
ATOM 614 C CA . ALA A 1 83 ? 15.323 4.094 -34.377 1.00 89.56 83 ALA A CA 1
ATOM 615 C C . ALA A 1 83 ? 16.618 4.639 -33.755 1.00 89.56 83 ALA A C 1
ATOM 617 O O . ALA A 1 83 ? 16.765 5.842 -33.558 1.00 89.56 83 ALA A O 1
ATOM 618 N N . GLY A 1 84 ? 17.582 3.749 -33.500 1.00 84.25 84 GLY A N 1
ATOM 619 C CA . GLY A 1 84 ? 18.870 4.098 -32.895 1.00 84.25 84 GLY A CA 1
ATOM 620 C C . GLY A 1 84 ? 18.804 4.425 -31.401 1.00 84.25 84 GLY A C 1
ATOM 621 O O . GLY A 1 84 ? 19.813 4.843 -30.838 1.00 84.25 84 GLY A O 1
ATOM 622 N N . GLN A 1 85 ? 17.648 4.259 -30.752 1.00 77.88 85 GLN A N 1
ATOM 623 C CA . GLN A 1 85 ? 17.498 4.527 -29.327 1.00 77.88 85 GLN A CA 1
ATOM 624 C C . GLN A 1 85 ? 18.147 3.419 -28.492 1.00 77.88 85 GLN A C 1
ATOM 626 O O . GLN A 1 85 ? 17.991 2.238 -28.789 1.00 77.88 85 GLN A O 1
ATOM 631 N N . THR A 1 86 ? 18.802 3.801 -27.396 1.00 78.12 86 THR A N 1
ATOM 632 C CA . THR A 1 86 ? 19.164 2.881 -26.311 1.00 78.12 86 THR A CA 1
ATOM 633 C C . THR A 1 86 ? 18.227 3.114 -25.136 1.00 78.12 86 THR A C 1
ATOM 635 O O . THR A 1 86 ? 18.171 4.218 -24.594 1.00 78.12 86 THR A O 1
ATOM 638 N N . LEU A 1 87 ? 17.502 2.075 -24.733 1.00 64.44 87 LEU A N 1
ATOM 639 C CA . LEU A 1 87 ? 16.591 2.090 -23.598 1.00 64.44 87 LEU A CA 1
ATOM 640 C C . LEU A 1 87 ? 17.135 1.201 -22.480 1.00 64.44 87 LEU A C 1
ATOM 642 O O . LEU A 1 87 ? 17.475 0.039 -22.705 1.00 64.44 87 LEU A O 1
ATOM 646 N N . THR A 1 88 ? 17.173 1.744 -21.262 1.00 64.00 88 THR A N 1
ATOM 647 C CA . THR A 1 88 ? 17.585 1.011 -20.059 1.00 64.00 88 THR A CA 1
ATOM 648 C C . THR A 1 88 ? 16.363 0.628 -19.215 1.00 64.00 88 THR A C 1
ATOM 650 O O . THR A 1 88 ? 15.682 1.492 -18.662 1.00 64.00 88 THR A O 1
ATOM 653 N N . ALA A 1 89 ? 16.081 -0.669 -19.089 1.00 61.44 89 ALA A N 1
ATOM 654 C CA . ALA A 1 89 ? 14.949 -1.246 -18.368 1.00 61.44 89 ALA A CA 1
ATOM 655 C C . ALA A 1 89 ? 15.415 -2.152 -17.213 1.00 61.44 89 ALA A C 1
ATOM 657 O O . ALA A 1 89 ? 15.462 -3.373 -17.305 1.00 61.44 89 ALA A O 1
ATOM 658 N N . GLU A 1 90 ? 15.770 -1.553 -16.082 1.00 56.75 90 GLU A N 1
ATOM 659 C CA . GLU A 1 90 ? 16.133 -2.328 -14.884 1.00 56.75 90 GLU A CA 1
ATOM 660 C C . GLU A 1 90 ? 14.907 -2.939 -14.184 1.00 56.75 90 GLU A C 1
ATOM 662 O O . GLU A 1 90 ? 13.818 -2.355 -14.220 1.00 56.75 90 GLU A O 1
ATOM 667 N N . THR A 1 91 ? 15.088 -4.073 -13.511 1.00 60.53 91 THR A N 1
ATOM 668 C CA . THR A 1 91 ? 14.046 -4.751 -12.731 1.00 60.53 91 THR A CA 1
ATOM 669 C C . THR A 1 91 ? 14.620 -5.409 -11.476 1.00 60.53 91 THR A C 1
ATOM 671 O O . THR A 1 91 ? 15.832 -5.596 -11.351 1.00 60.53 91 THR A O 1
ATOM 674 N N . VAL A 1 92 ? 13.748 -5.781 -10.544 1.00 61.59 92 VAL A N 1
ATOM 675 C CA . VAL A 1 92 ? 14.105 -6.469 -9.300 1.00 61.59 92 VAL A CA 1
ATOM 676 C C . VAL A 1 92 ? 13.207 -7.689 -9.134 1.00 61.59 92 VAL A C 1
ATOM 678 O O . VAL A 1 92 ? 11.989 -7.597 -9.272 1.00 61.59 92 VAL A O 1
ATOM 681 N N . PHE A 1 93 ? 13.813 -8.832 -8.837 1.00 67.00 93 PHE A N 1
ATOM 682 C CA . PHE A 1 93 ? 13.128 -10.047 -8.426 1.00 67.00 93 PHE A CA 1
ATOM 683 C C . PHE A 1 93 ? 13.070 -10.137 -6.909 1.00 67.00 93 PHE A C 1
ATOM 685 O O . PHE A 1 93 ? 14.056 -9.867 -6.226 1.00 67.00 93 PHE A O 1
ATOM 692 N N . MET A 1 94 ? 11.937 -10.616 -6.408 1.00 58.12 94 MET A N 1
ATOM 693 C CA . MET A 1 94 ? 11.811 -11.103 -5.039 1.00 58.12 94 MET A CA 1
ATOM 694 C C . MET A 1 94 ? 11.924 -12.624 -5.031 1.00 58.12 94 MET A C 1
ATOM 696 O O . MET A 1 94 ? 11.226 -13.292 -5.799 1.00 58.12 94 MET A O 1
ATOM 700 N N . GLN A 1 95 ? 12.803 -13.157 -4.183 1.00 57.19 95 GLN A N 1
ATOM 701 C CA . GLN A 1 95 ? 12.915 -14.598 -3.962 1.00 57.19 95 GLN A CA 1
ATOM 702 C C . GLN A 1 95 ? 11.643 -15.122 -3.281 1.00 57.19 95 GLN A C 1
ATOM 704 O O . GLN A 1 95 ? 11.206 -14.576 -2.265 1.00 57.19 95 GLN A O 1
ATOM 709 N N . GLU A 1 96 ? 11.042 -16.184 -3.824 1.00 55.41 96 GLU A N 1
ATOM 710 C CA . GLU A 1 96 ? 9.953 -16.887 -3.145 1.00 55.41 96 GLU A CA 1
ATOM 711 C C . GLU A 1 96 ? 10.544 -17.734 -2.013 1.00 55.41 96 GLU A C 1
ATOM 713 O O . GLU A 1 96 ? 11.189 -18.756 -2.253 1.00 55.41 96 GLU A O 1
ATOM 718 N N . VAL A 1 97 ? 10.327 -17.340 -0.755 1.00 48.53 97 VAL A N 1
ATOM 719 C CA . VAL A 1 97 ? 10.685 -18.202 0.381 1.00 48.53 97 VAL A CA 1
ATOM 720 C C . VAL A 1 97 ? 9.624 -19.296 0.510 1.00 48.53 97 VAL A C 1
ATOM 722 O O . VAL A 1 97 ? 8.600 -19.135 1.181 1.00 48.53 97 VAL A O 1
ATOM 725 N N . GLN A 1 98 ? 9.874 -20.431 -0.136 1.00 44.06 98 GLN A N 1
ATOM 726 C CA . GLN A 1 98 ? 9.130 -21.676 0.052 1.00 44.06 98 GLN A CA 1
ATOM 727 C C . GLN A 1 98 ? 9.443 -22.271 1.437 1.00 44.06 98 GLN A C 1
ATOM 729 O O . GLN A 1 98 ? 10.215 -23.212 1.514 1.00 44.06 98 GLN A O 1
ATOM 734 N N . GLN A 1 99 ? 8.887 -21.687 2.511 1.00 36.31 99 GLN A N 1
ATOM 735 C CA . GLN A 1 99 ? 8.488 -22.305 3.799 1.00 36.31 99 GLN A CA 1
ATOM 736 C C . GLN A 1 99 ? 7.664 -21.280 4.612 1.00 36.31 99 GLN A C 1
ATOM 738 O O . GLN A 1 99 ? 8.136 -20.679 5.574 1.00 36.31 99 GLN A O 1
ATOM 743 N N . GLY A 1 100 ? 6.414 -21.037 4.200 1.00 33.69 100 GLY A N 1
ATOM 744 C CA . GLY A 1 100 ? 5.378 -20.467 5.077 1.00 33.69 100 GLY A CA 1
ATOM 745 C C . GLY A 1 100 ? 5.455 -18.977 5.436 1.00 33.69 100 GLY A C 1
ATOM 746 O O . GLY A 1 100 ? 4.623 -18.527 6.218 1.00 33.69 100 GLY A O 1
ATOM 747 N N . ARG A 1 101 ? 6.383 -18.184 4.877 1.00 38.09 101 ARG A N 1
ATOM 748 C CA . ARG A 1 101 ? 6.434 -16.731 5.150 1.00 38.09 101 ARG A CA 1
ATOM 749 C C . ARG A 1 101 ? 6.629 -15.819 3.936 1.00 38.09 101 ARG A C 1
ATOM 751 O O . ARG A 1 101 ? 7.059 -14.687 4.103 1.00 38.09 101 ARG A O 1
ATOM 758 N N . PHE A 1 102 ? 6.251 -16.294 2.744 1.00 35.47 102 PHE A N 1
ATOM 759 C CA . PHE A 1 102 ? 6.025 -15.470 1.541 1.00 35.47 102 PHE A CA 1
ATOM 760 C C . PHE A 1 102 ? 4.943 -15.998 0.596 1.00 35.47 102 PHE A C 1
ATOM 762 O O . PHE A 1 102 ? 4.873 -15.603 -0.563 1.00 35.47 102 PHE A O 1
ATOM 769 N N . VAL A 1 103 ? 4.033 -16.830 1.096 1.00 33.91 103 VAL A N 1
ATOM 770 C CA . VAL A 1 103 ? 2.780 -17.095 0.383 1.00 33.91 103 VAL A CA 1
ATOM 771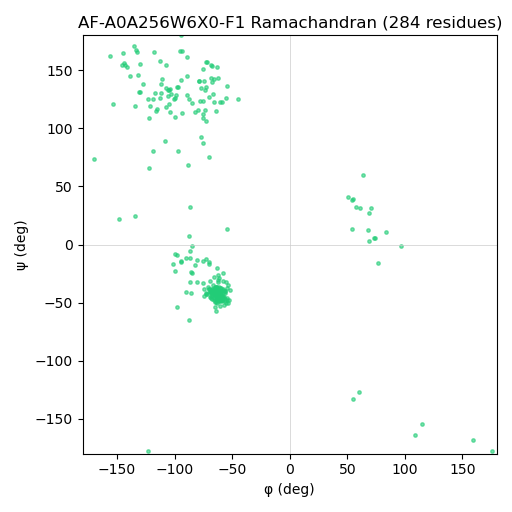 C C . VAL A 1 103 ? 1.770 -16.037 0.829 1.00 33.91 103 VAL A C 1
ATOM 773 O O . VAL A 1 103 ? 0.820 -16.317 1.547 1.00 33.91 103 VAL A O 1
ATOM 776 N N . ILE A 1 104 ? 2.011 -14.780 0.445 1.00 37.22 104 ILE A N 1
ATOM 777 C CA . ILE A 1 104 ? 0.901 -13.846 0.241 1.00 37.22 104 ILE A CA 1
ATOM 778 C C . ILE A 1 104 ? 0.655 -13.888 -1.258 1.00 37.22 104 ILE A C 1
ATOM 780 O O . ILE A 1 104 ? 1.174 -13.067 -2.015 1.00 37.22 104 ILE A O 1
ATOM 784 N N . GLU A 1 105 ? -0.060 -14.921 -1.693 1.00 37.66 105 GLU A N 1
ATOM 785 C CA . GLU A 1 105 ? -0.556 -15.015 -3.059 1.00 37.66 105 GLU A CA 1
ATOM 786 C C . GLU A 1 105 ? -1.159 -13.661 -3.460 1.00 37.66 105 GLU A C 1
ATOM 788 O O . GLU A 1 105 ? -2.036 -13.123 -2.782 1.00 37.66 105 GLU A O 1
ATOM 793 N N . ASN A 1 106 ? -0.677 -13.100 -4.569 1.00 38.75 106 ASN A N 1
ATOM 794 C CA . ASN A 1 106 ? -1.274 -11.938 -5.224 1.00 38.75 106 ASN A CA 1
ATOM 795 C C . ASN A 1 106 ? -1.286 -10.626 -4.433 1.00 38.75 106 ASN A C 1
ATOM 797 O O . ASN A 1 106 ? -2.313 -9.963 -4.269 1.00 38.75 106 ASN A O 1
ATOM 801 N N . LEU A 1 107 ? -0.110 -10.141 -4.058 1.00 38.28 107 LEU A N 1
ATOM 802 C CA . LEU A 1 107 ? 0.018 -8.716 -3.824 1.00 38.28 107 LEU A CA 1
ATOM 803 C C . LEU A 1 107 ? 0.161 -8.000 -5.172 1.00 38.28 107 LEU A C 1
ATOM 805 O O . LEU A 1 107 ? 1.212 -8.077 -5.806 1.00 38.28 107 LEU A O 1
ATOM 809 N N . GLY A 1 108 ? -0.815 -7.162 -5.530 1.00 42.47 108 GLY A N 1
ATOM 810 C CA . GLY A 1 108 ? -0.647 -6.068 -6.503 1.00 42.47 108 GLY A CA 1
ATOM 811 C C . GLY A 1 108 ? 0.504 -5.091 -6.171 1.00 42.47 108 GLY A C 1
ATOM 812 O O . GLY A 1 108 ? 0.605 -4.018 -6.748 1.00 42.47 108 GLY A O 1
ATOM 813 N N . LEU A 1 109 ? 1.396 -5.446 -5.236 1.00 43.56 109 LEU A N 1
ATOM 814 C CA . LEU A 1 109 ? 2.616 -4.746 -4.873 1.00 43.56 109 LEU A CA 1
ATOM 815 C C . LEU A 1 109 ? 3.701 -4.795 -5.946 1.00 43.56 109 LEU A C 1
ATOM 817 O O . LEU A 1 109 ? 4.438 -3.833 -5.985 1.00 43.56 109 LEU A O 1
ATOM 821 N N . ILE A 1 110 ? 3.870 -5.818 -6.796 1.00 38.81 110 ILE A N 1
ATOM 822 C CA . ILE A 1 110 ? 5.027 -5.794 -7.731 1.00 38.81 110 ILE A CA 1
ATOM 823 C C . ILE A 1 110 ? 4.867 -4.714 -8.810 1.00 38.81 110 ILE A C 1
ATOM 825 O O . ILE A 1 110 ? 5.804 -3.947 -9.052 1.00 38.81 110 ILE A O 1
ATOM 829 N N . GLY A 1 111 ? 3.672 -4.611 -9.405 1.00 43.84 111 GLY A N 1
ATOM 830 C CA . GLY A 1 111 ? 3.335 -3.517 -10.324 1.00 43.84 111 GLY A CA 1
ATOM 831 C C . GLY A 1 111 ? 3.465 -2.164 -9.628 1.00 43.84 111 GLY A C 1
ATOM 832 O O . GLY A 1 111 ? 4.208 -1.294 -10.080 1.00 43.84 111 GLY A O 1
ATOM 833 N N . ASN A 1 112 ? 2.872 -2.046 -8.435 1.00 54.22 112 ASN A N 1
ATOM 834 C CA . ASN A 1 112 ? 2.915 -0.813 -7.656 1.00 54.22 112 ASN A CA 1
ATOM 835 C C . ASN A 1 112 ? 4.338 -0.446 -7.196 1.00 54.22 112 ASN A C 1
ATOM 837 O O . ASN A 1 112 ? 4.704 0.712 -7.294 1.00 54.22 112 ASN A O 1
ATOM 841 N N . ILE A 1 113 ? 5.189 -1.379 -6.762 1.00 56.41 113 ILE A N 1
ATOM 842 C CA . ILE A 1 113 ? 6.574 -1.102 -6.335 1.00 56.41 113 ILE A CA 1
ATOM 843 C C . ILE A 1 113 ? 7.405 -0.628 -7.525 1.00 56.41 113 ILE A C 1
ATOM 845 O O . ILE A 1 113 ? 8.203 0.295 -7.377 1.00 56.41 113 ILE A O 1
ATOM 849 N N . THR A 1 114 ? 7.213 -1.213 -8.707 1.00 55.59 114 THR A N 1
ATOM 850 C CA . THR A 1 114 ? 7.944 -0.820 -9.923 1.00 55.59 114 THR A CA 1
ATOM 851 C C . THR A 1 114 ? 7.522 0.576 -10.392 1.00 55.59 114 THR A C 1
ATOM 853 O O . THR A 1 114 ? 8.375 1.418 -10.680 1.00 55.59 114 THR A O 1
ATOM 856 N N . ALA A 1 115 ? 6.218 0.864 -10.398 1.00 62.59 115 ALA A N 1
ATOM 857 C CA . ALA A 1 115 ? 5.680 2.184 -10.725 1.00 62.59 115 ALA A CA 1
ATOM 858 C C . ALA A 1 115 ? 6.075 3.248 -9.687 1.00 62.59 115 ALA A C 1
ATOM 860 O O . ALA A 1 115 ? 6.582 4.315 -10.045 1.00 62.59 115 ALA A O 1
ATOM 861 N N . LEU A 1 116 ? 5.912 2.942 -8.394 1.00 69.25 116 LEU A N 1
ATOM 862 C CA . LEU A 1 116 ? 6.303 3.829 -7.302 1.00 69.25 116 LEU A CA 1
ATOM 863 C C . LEU A 1 116 ? 7.802 4.099 -7.325 1.00 69.25 116 LEU A C 1
ATOM 865 O O . LEU A 1 116 ? 8.177 5.255 -7.226 1.00 69.25 116 LEU A O 1
ATOM 869 N N . SER A 1 117 ? 8.661 3.088 -7.466 1.00 63.31 117 SER A N 1
ATOM 870 C CA . SER A 1 117 ? 10.118 3.295 -7.480 1.00 63.31 117 SER A CA 1
ATOM 871 C C . SER A 1 117 ? 10.576 4.134 -8.672 1.00 63.31 117 SER A C 1
ATOM 873 O O . SER A 1 117 ? 11.441 4.994 -8.509 1.00 63.31 117 SER A O 1
ATOM 875 N N . LYS A 1 118 ? 9.954 3.967 -9.848 1.00 65.19 118 LYS A N 1
ATOM 876 C CA . LYS A 1 118 ? 10.192 4.834 -11.011 1.00 65.19 118 LYS A CA 1
ATOM 877 C C . LYS A 1 118 ? 9.839 6.292 -10.703 1.00 65.19 118 LYS A C 1
ATOM 879 O O . LYS A 1 118 ? 10.678 7.172 -10.889 1.00 65.19 118 LYS A O 1
ATOM 884 N N . ASN A 1 119 ? 8.627 6.537 -10.206 1.00 67.50 119 ASN A N 1
ATOM 885 C CA . ASN A 1 119 ? 8.164 7.881 -9.850 1.00 67.50 119 ASN A CA 1
ATOM 886 C C . ASN A 1 119 ? 9.002 8.478 -8.711 1.00 67.50 119 ASN A C 1
ATOM 888 O O . ASN A 1 119 ? 9.316 9.668 -8.714 1.00 67.50 119 ASN A O 1
ATOM 892 N N . LEU A 1 120 ? 9.414 7.639 -7.761 1.00 71.88 120 LEU A N 1
ATOM 893 C CA . LEU A 1 120 ? 10.247 8.026 -6.638 1.00 71.88 120 LEU A CA 1
ATOM 894 C C . LEU A 1 120 ? 11.624 8.468 -7.108 1.00 71.88 120 LEU A C 1
ATOM 896 O O . LEU A 1 120 ? 12.072 9.509 -6.648 1.00 71.88 120 LEU A O 1
ATOM 900 N N . GLY A 1 121 ? 12.271 7.766 -8.041 1.00 59.22 121 GLY A N 1
ATOM 901 C CA . GLY A 1 121 ? 13.553 8.207 -8.602 1.00 59.22 121 GLY A CA 1
ATOM 902 C C . GLY A 1 121 ? 13.470 9.614 -9.208 1.00 59.22 121 GLY A C 1
ATOM 903 O O . GLY A 1 121 ? 14.340 10.449 -8.973 1.00 59.22 121 GLY A O 1
ATOM 904 N N . THR A 1 122 ? 12.364 9.928 -9.892 1.00 72.38 122 THR A N 1
ATOM 905 C CA . THR A 1 122 ? 12.117 11.270 -10.453 1.00 72.38 122 THR A CA 1
ATOM 906 C C . THR A 1 122 ? 11.911 12.340 -9.375 1.00 72.38 122 THR A C 1
ATOM 908 O O . THR A 1 122 ? 12.361 13.470 -9.536 1.00 72.38 122 THR A O 1
ATOM 911 N N . VAL A 1 123 ? 11.227 11.998 -8.283 1.00 72.44 123 VAL A N 1
ATOM 912 C CA . VAL A 1 123 ? 10.825 12.941 -7.225 1.00 72.44 123 VAL A CA 1
ATOM 913 C C . VAL A 1 123 ? 11.908 13.156 -6.163 1.00 72.44 123 VAL A C 1
ATOM 915 O O . VAL A 1 123 ? 12.134 14.271 -5.703 1.00 72.44 123 VAL A O 1
ATOM 918 N N . SER A 1 124 ? 12.568 12.079 -5.755 1.00 72.12 124 SER A N 1
ATOM 919 C CA . SER A 1 124 ? 13.499 12.044 -4.622 1.00 72.12 124 SER A CA 1
ATOM 920 C C . SER A 1 124 ? 14.961 12.251 -5.014 1.00 72.12 124 SER A C 1
ATOM 922 O O . SER A 1 124 ? 15.805 12.443 -4.133 1.00 72.12 124 SER A O 1
ATOM 924 N N . GLY A 1 125 ? 15.275 12.139 -6.309 1.00 72.94 125 GLY A N 1
ATOM 925 C CA . GLY A 1 125 ? 16.648 12.080 -6.807 1.00 72.94 125 GLY A CA 1
ATOM 926 C C . GLY A 1 125 ? 17.402 10.805 -6.412 1.00 72.94 125 GLY A C 1
ATOM 927 O O . GLY A 1 125 ? 18.622 10.783 -6.529 1.00 72.94 125 GLY A O 1
ATOM 928 N N . LEU A 1 126 ? 16.710 9.777 -5.903 1.00 68.50 126 LEU A N 1
ATOM 929 C CA . LEU A 1 126 ? 17.294 8.455 -5.667 1.00 68.50 126 LEU A CA 1
ATOM 930 C C . LEU A 1 126 ? 17.610 7.771 -6.996 1.00 68.50 126 LEU A C 1
ATOM 932 O O . LEU A 1 126 ? 16.821 7.848 -7.946 1.00 68.50 126 LEU A O 1
ATOM 936 N N . GLU A 1 127 ? 18.717 7.034 -7.041 1.00 71.06 127 GLU A N 1
ATOM 937 C CA . GLU A 1 127 ? 18.947 6.113 -8.150 1.00 71.06 127 GLU A CA 1
ATOM 938 C C . GLU A 1 127 ? 17.868 5.021 -8.147 1.00 71.06 127 GLU A C 1
ATOM 940 O O . GLU A 1 127 ? 17.304 4.675 -7.107 1.00 71.06 127 GLU A O 1
ATOM 945 N N . LYS A 1 128 ? 17.551 4.450 -9.313 1.00 57.88 128 LYS A N 1
ATOM 946 C CA . LYS A 1 128 ? 16.428 3.508 -9.445 1.00 57.88 128 LYS A CA 1
ATOM 947 C C . LYS A 1 128 ?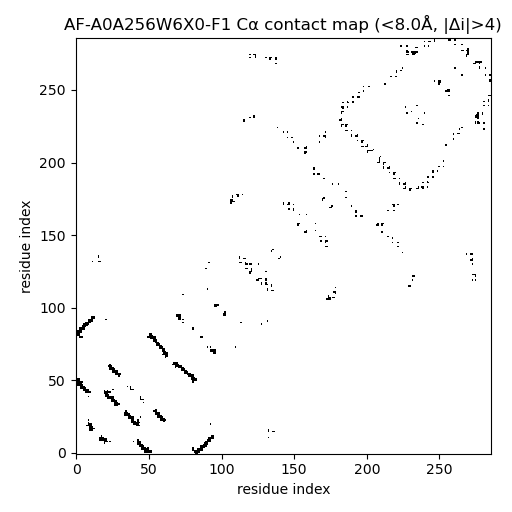 16.549 2.308 -8.493 1.00 57.88 128 LYS A C 1
ATOM 949 O O . LYS A 1 128 ? 15.558 1.936 -7.867 1.00 57.88 128 LYS A O 1
ATOM 954 N N . GLY A 1 129 ? 17.751 1.749 -8.334 1.00 53.78 129 GLY A N 1
ATOM 955 C CA . GLY A 1 129 ? 18.020 0.671 -7.374 1.00 53.78 129 GLY A CA 1
ATOM 956 C C . GLY A 1 129 ? 17.799 1.090 -5.915 1.00 53.78 129 GLY A C 1
ATOM 957 O O . GLY A 1 129 ? 17.168 0.356 -5.154 1.00 53.78 129 GLY A O 1
ATOM 958 N N . GLU A 1 130 ? 18.232 2.296 -5.540 1.00 65.31 130 GLU A N 1
ATOM 959 C CA . GLU A 1 130 ? 18.004 2.859 -4.203 1.00 65.31 130 GLU A CA 1
ATOM 960 C C . GLU A 1 130 ? 16.516 3.120 -3.945 1.00 65.31 130 GLU A C 1
ATOM 962 O O . GLU A 1 130 ? 16.016 2.843 -2.858 1.00 65.31 130 GLU A O 1
ATOM 967 N N . ALA A 1 131 ? 15.787 3.618 -4.947 1.00 65.62 131 ALA A N 1
ATOM 968 C CA . ALA A 1 131 ? 14.354 3.867 -4.860 1.00 65.62 131 ALA A CA 1
ATOM 969 C C . ALA A 1 131 ? 13.564 2.569 -4.645 1.00 65.62 131 ALA A C 1
ATOM 971 O O . ALA A 1 131 ? 12.657 2.534 -3.811 1.00 65.62 131 ALA A O 1
ATOM 972 N N . VAL A 1 132 ? 13.916 1.489 -5.353 1.00 64.44 132 VAL A N 1
ATOM 973 C CA . VAL A 1 132 ? 13.299 0.170 -5.135 1.00 64.44 132 VAL A CA 1
ATOM 974 C C . VAL A 1 132 ? 13.590 -0.337 -3.725 1.00 64.44 132 VAL A C 1
ATOM 976 O O . VAL A 1 132 ? 12.661 -0.753 -3.029 1.00 64.44 132 VAL A O 1
ATOM 979 N N . LEU A 1 133 ? 14.848 -0.264 -3.283 1.00 65.75 133 LEU A N 1
ATOM 980 C CA . LEU A 1 133 ? 15.241 -0.712 -1.949 1.00 65.75 133 LEU A CA 1
ATOM 981 C C . LEU A 1 133 ? 14.518 0.078 -0.851 1.00 65.75 133 LEU A C 1
ATOM 983 O O . LEU A 1 133 ? 13.943 -0.514 0.060 1.00 65.75 133 LEU A O 1
ATOM 987 N N . ALA A 1 134 ? 14.463 1.404 -0.979 1.00 75.19 134 ALA A N 1
ATOM 988 C CA . ALA A 1 134 ? 13.786 2.277 -0.029 1.00 75.19 134 ALA A CA 1
ATOM 989 C C . ALA A 1 134 ? 12.285 1.967 0.064 1.00 75.19 134 ALA A C 1
ATOM 991 O O . ALA A 1 134 ? 11.740 1.881 1.170 1.00 75.19 134 ALA A O 1
ATOM 992 N N . VAL A 1 135 ? 11.614 1.762 -1.077 1.00 74.12 135 VAL A N 1
ATOM 993 C CA . VAL A 1 135 ? 10.203 1.346 -1.126 1.00 74.12 135 VAL A CA 1
ATOM 994 C C . VAL A 1 135 ? 10.020 0.002 -0.428 1.00 74.12 135 VAL A C 1
ATOM 996 O O . VAL A 1 135 ? 9.129 -0.124 0.414 1.00 74.12 135 VAL A O 1
ATOM 999 N N . PHE A 1 136 ? 10.874 -0.977 -0.721 1.00 69.00 136 PHE A N 1
ATOM 1000 C CA . PHE A 1 136 ? 10.784 -2.313 -0.146 1.00 69.00 136 PHE A CA 1
ATOM 1001 C C . PHE A 1 136 ? 10.991 -2.304 1.376 1.00 69.00 136 PHE A C 1
ATOM 1003 O O . PHE A 1 136 ? 10.083 -2.678 2.117 1.00 69.00 136 PHE A O 1
ATOM 1010 N N . GLU A 1 137 ? 12.121 -1.787 1.862 1.00 72.69 137 GLU A N 1
ATOM 1011 C CA . GLU A 1 137 ? 12.471 -1.754 3.294 1.00 72.69 137 GLU A CA 1
ATOM 1012 C C . GLU A 1 137 ? 11.518 -0.909 4.143 1.00 72.69 137 GLU A C 1
ATOM 1014 O O . GLU A 1 137 ? 11.470 -1.037 5.371 1.00 72.69 137 GLU A O 1
ATOM 1019 N N . THR A 1 138 ? 10.780 0.003 3.512 1.00 81.06 138 THR A N 1
ATOM 1020 C CA . THR A 1 138 ? 9.862 0.892 4.220 1.00 81.06 138 THR A CA 1
ATOM 1021 C C . THR A 1 138 ? 8.433 0.379 4.170 1.00 81.06 138 THR A C 1
ATOM 1023 O O . THR A 1 138 ? 7.797 0.255 5.216 1.00 81.06 138 THR A O 1
ATOM 1026 N N . LEU A 1 139 ? 7.900 0.101 2.979 1.00 79.69 139 LEU A N 1
ATOM 1027 C CA . LEU A 1 139 ? 6.474 -0.175 2.798 1.00 79.69 139 LEU A CA 1
ATOM 1028 C C . LEU A 1 139 ? 6.115 -1.641 3.010 1.00 79.69 139 LEU A C 1
ATOM 1030 O O . LEU A 1 139 ? 5.019 -1.909 3.506 1.00 79.69 139 LEU A O 1
ATOM 1034 N N . VAL A 1 140 ? 7.007 -2.583 2.684 1.00 73.12 140 VAL A N 1
ATOM 1035 C CA . VAL A 1 140 ? 6.708 -4.013 2.848 1.00 73.12 140 VAL A CA 1
ATOM 1036 C C . VAL A 1 140 ? 6.526 -4.363 4.326 1.00 73.12 140 VAL A C 1
ATOM 1038 O O . VAL A 1 140 ? 5.433 -4.817 4.663 1.00 73.12 140 VAL A O 1
ATOM 1041 N N . PRO A 1 141 ? 7.467 -4.059 5.247 1.00 74.12 141 PRO A N 1
ATOM 1042 C CA . PRO A 1 141 ? 7.276 -4.374 6.665 1.00 74.12 141 PRO A CA 1
ATOM 1043 C C . PRO A 1 141 ? 6.037 -3.697 7.260 1.00 74.12 141 PRO A C 1
ATOM 1045 O O . PRO A 1 141 ? 5.279 -4.314 8.008 1.00 74.12 141 PRO A O 1
ATOM 1048 N N . ARG A 1 142 ? 5.786 -2.436 6.877 1.00 85.06 142 ARG A N 1
ATOM 1049 C CA . ARG A 1 142 ? 4.593 -1.680 7.284 1.00 85.06 142 ARG A CA 1
ATOM 1050 C C . ARG A 1 142 ? 3.300 -2.378 6.876 1.00 85.06 142 ARG A C 1
ATOM 1052 O O . ARG A 1 142 ? 2.367 -2.447 7.673 1.00 85.06 142 ARG A O 1
ATOM 1059 N N . LYS A 1 143 ? 3.225 -2.861 5.636 1.00 78.50 143 LYS A N 1
ATOM 1060 C CA . LYS A 1 143 ? 2.041 -3.544 5.113 1.00 78.50 143 LYS A CA 1
ATOM 1061 C C . LYS A 1 143 ? 1.886 -4.940 5.710 1.00 78.50 143 LYS A C 1
ATOM 1063 O O . LYS A 1 143 ? 0.779 -5.265 6.126 1.00 78.50 143 LYS A O 1
ATOM 1068 N N . THR A 1 144 ? 2.967 -5.710 5.830 1.00 73.94 144 THR A N 1
ATOM 1069 C CA . THR A 1 144 ? 2.958 -7.037 6.464 1.00 73.94 144 THR A CA 1
ATOM 1070 C C . THR A 1 144 ? 2.423 -6.967 7.889 1.00 73.94 144 THR A C 1
ATOM 1072 O O . THR A 1 144 ? 1.475 -7.675 8.204 1.00 73.94 144 THR A O 1
ATOM 1075 N N . ALA A 1 145 ? 2.924 -6.036 8.707 1.00 80.06 145 ALA A N 1
ATOM 1076 C CA . ALA A 1 145 ? 2.450 -5.870 10.082 1.00 80.06 145 ALA A CA 1
ATOM 1077 C C . ALA A 1 145 ? 0.937 -5.590 10.156 1.00 80.06 145 ALA A C 1
ATOM 1079 O O . ALA A 1 145 ? 0.244 -6.091 11.035 1.00 80.06 145 ALA A O 1
ATOM 1080 N N . ARG A 1 146 ? 0.392 -4.805 9.215 1.00 86.50 146 ARG A N 1
ATOM 1081 C CA . ARG A 1 146 ? -1.056 -4.552 9.151 1.00 86.50 146 ARG A CA 1
ATOM 1082 C C . ARG A 1 146 ? -1.851 -5.779 8.715 1.00 86.50 146 ARG A C 1
ATOM 1084 O O . ARG A 1 146 ? -2.948 -5.975 9.226 1.00 86.50 146 ARG A O 1
ATOM 1091 N N . ILE A 1 147 ? -1.332 -6.562 7.769 1.00 79.81 147 ILE A N 1
ATOM 1092 C CA . ILE A 1 147 ? -1.970 -7.806 7.318 1.00 79.81 147 ILE A CA 1
ATOM 1093 C C . ILE A 1 147 ? -2.028 -8.805 8.475 1.00 79.81 147 ILE A C 1
ATOM 1095 O O . ILE A 1 147 ? -3.110 -9.314 8.742 1.00 79.81 147 ILE A O 1
ATOM 1099 N N . GLU A 1 148 ? -0.921 -8.997 9.201 1.00 82.69 148 GLU A N 1
ATOM 1100 C CA . GLU A 1 148 ? -0.860 -9.877 10.379 1.00 82.69 148 GLU A CA 1
ATOM 1101 C C . GLU A 1 148 ? -1.944 -9.494 11.406 1.00 82.69 148 GLU A C 1
ATOM 1103 O O . GLU A 1 148 ? -2.713 -10.353 11.832 1.00 82.69 148 GLU A O 1
ATOM 1108 N N . VAL A 1 149 ? -2.106 -8.197 11.712 1.00 89.62 149 VAL A N 1
ATOM 1109 C CA . VAL A 1 149 ? -3.181 -7.715 12.607 1.00 89.62 149 VAL A CA 1
ATOM 1110 C C . VAL A 1 149 ? -4.580 -8.059 12.082 1.00 89.62 149 VAL A C 1
ATOM 1112 O O . VAL A 1 149 ? -5.450 -8.458 12.854 1.00 89.62 149 VAL A O 1
ATOM 1115 N N . VAL A 1 150 ? -4.843 -7.876 10.784 1.00 88.19 150 VAL A N 1
ATOM 1116 C CA . VAL A 1 150 ? -6.169 -8.161 10.205 1.00 88.19 150 VAL A CA 1
ATOM 1117 C C . VAL A 1 150 ? -6.461 -9.659 10.209 1.00 88.19 150 VAL A C 1
ATOM 1119 O O . VAL A 1 150 ? -7.591 -10.052 10.493 1.00 88.19 150 VAL A O 1
ATOM 1122 N N . GLU A 1 151 ? -5.469 -10.495 9.916 1.00 85.12 151 GLU A N 1
ATOM 1123 C CA . GLU A 1 151 ? -5.615 -11.952 9.899 1.00 85.12 151 GLU A CA 1
ATOM 1124 C C . GLU A 1 151 ? -5.826 -12.515 11.305 1.00 85.12 151 GLU A C 1
ATOM 1126 O O . GLU A 1 151 ? -6.729 -13.330 11.493 1.00 85.12 151 GLU A O 1
ATOM 1131 N N . GLU A 1 152 ? -5.101 -12.007 12.305 1.00 89.00 152 GLU A N 1
ATOM 1132 C CA . GLU A 1 152 ? -5.319 -12.348 13.715 1.00 89.00 152 GLU A CA 1
ATOM 1133 C C . GLU A 1 152 ? -6.746 -11.995 14.161 1.00 89.00 152 GLU A C 1
ATOM 1135 O O . GLU A 1 152 ? -7.456 -12.832 14.721 1.00 89.00 152 GLU A O 1
ATOM 1140 N N . ILE A 1 153 ? -7.214 -10.780 13.850 1.00 93.19 153 ILE A N 1
ATOM 1141 C CA . ILE A 1 153 ? -8.583 -10.357 14.178 1.00 93.19 153 ILE A CA 1
ATOM 1142 C C . ILE A 1 153 ? -9.612 -11.232 13.458 1.00 93.19 153 ILE A C 1
ATOM 1144 O O . ILE A 1 153 ? -10.601 -11.634 14.072 1.00 93.19 153 ILE A O 1
ATOM 1148 N N . THR A 1 154 ? -9.378 -11.551 12.185 1.00 87.94 154 THR A N 1
ATOM 1149 C CA . THR A 1 154 ? -10.273 -12.405 11.393 1.00 87.94 154 THR A CA 1
ATOM 1150 C C . THR A 1 154 ? -10.379 -13.807 11.995 1.00 87.94 154 THR A C 1
ATOM 1152 O O . THR A 1 154 ? -11.478 -14.340 12.074 1.00 87.94 154 THR A O 1
ATOM 1155 N N . GLY A 1 155 ? -9.269 -14.385 12.464 1.00 87.69 155 GLY A N 1
ATOM 1156 C CA . GLY A 1 155 ? -9.253 -15.703 13.108 1.00 87.69 155 GLY A CA 1
ATOM 1157 C C . GLY A 1 155 ? -9.798 -15.728 14.541 1.00 87.69 155 GLY A C 1
ATOM 1158 O O . GLY A 1 155 ? -10.058 -16.804 15.069 1.00 87.69 155 GLY A O 1
ATOM 1159 N N . SER A 1 156 ? -9.970 -14.567 15.181 1.00 91.44 156 SER A N 1
ATOM 1160 C CA . SER A 1 156 ? -10.452 -14.471 16.568 1.00 91.44 156 SER A CA 1
ATOM 1161 C C . SER A 1 156 ? -11.972 -14.602 16.728 1.00 91.44 156 SER A C 1
ATOM 1163 O O . SER A 1 156 ? -12.452 -14.702 17.856 1.00 91.44 156 SER A O 1
ATOM 1165 N N . ASP A 1 157 ? -12.738 -14.523 15.633 1.00 88.38 157 ASP A N 1
ATOM 1166 C CA . ASP A 1 157 ? -14.212 -14.475 15.612 1.00 88.38 157 ASP A CA 1
ATOM 1167 C C . ASP A 1 157 ? -14.855 -13.363 16.481 1.00 88.38 157 ASP A C 1
ATOM 1169 O O . ASP A 1 157 ? -16.070 -13.355 16.709 1.00 88.38 157 ASP A O 1
ATOM 1173 N N . ILE A 1 158 ? -14.072 -12.376 16.947 1.00 93.81 158 ILE A N 1
ATOM 1174 C CA . ILE A 1 158 ? -14.569 -11.252 17.762 1.00 93.81 158 ILE A CA 1
ATOM 1175 C C . ILE A 1 158 ? -15.467 -10.324 16.931 1.00 93.81 158 ILE A C 1
ATOM 1177 O O . ILE A 1 158 ? -16.492 -9.848 17.420 1.00 93.81 158 ILE A O 1
ATOM 1181 N N . VAL A 1 159 ? -15.092 -10.063 15.675 1.00 93.19 159 VAL A N 1
ATOM 1182 C CA . VAL A 1 159 ? -15.863 -9.231 14.740 1.00 93.19 159 VAL A CA 1
ATOM 1183 C C . VAL A 1 159 ? -16.649 -10.139 13.802 1.00 93.19 159 VAL A C 1
ATOM 1185 O O . VAL A 1 159 ? -16.082 -10.781 12.925 1.00 93.19 159 VAL A O 1
ATOM 1188 N N . LYS A 1 160 ? -17.975 -10.168 13.967 1.00 88.25 160 LYS A N 1
ATOM 1189 C CA . LYS A 1 160 ? -18.870 -11.037 13.177 1.00 88.25 160 LYS A CA 1
ATOM 1190 C C . LYS A 1 160 ? -19.323 -10.429 11.851 1.00 88.25 160 LYS A C 1
ATOM 1192 O O . LYS A 1 160 ? -19.921 -11.121 11.028 1.00 88.25 160 LYS 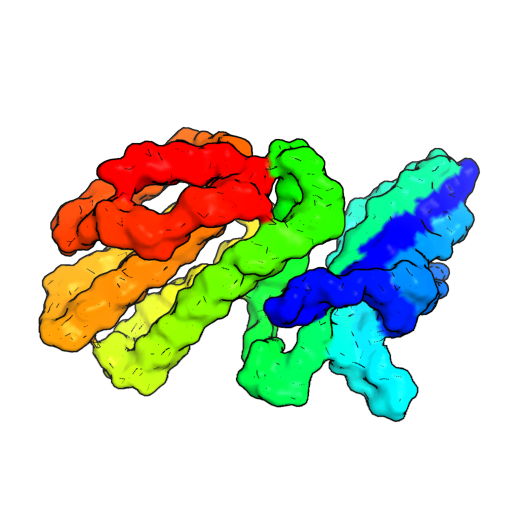A O 1
ATOM 1197 N N . ASP A 1 161 ? -19.079 -9.137 11.643 1.00 91.69 161 ASP A N 1
ATOM 1198 C CA . ASP A 1 161 ? -19.430 -8.456 10.399 1.00 91.69 161 ASP A CA 1
ATOM 1199 C C . ASP A 1 161 ? -18.445 -8.840 9.289 1.00 91.69 161 ASP A C 1
ATOM 1201 O O . ASP A 1 161 ? -17.418 -8.192 9.072 1.00 91.69 161 ASP A O 1
ATOM 1205 N N . LYS A 1 162 ? -18.765 -9.938 8.599 1.00 89.31 162 LYS A N 1
ATOM 1206 C CA . LYS A 1 162 ? -17.937 -10.488 7.525 1.00 89.31 162 LYS A CA 1
ATOM 1207 C C . LYS A 1 162 ? -17.722 -9.483 6.393 1.00 89.31 162 LYS A C 1
ATOM 1209 O O . LYS A 1 162 ? -16.609 -9.373 5.904 1.00 89.31 162 LYS A O 1
ATOM 1214 N N . ALA A 1 163 ? -18.745 -8.713 6.022 1.00 89.56 163 ALA A N 1
ATOM 1215 C CA . ALA A 1 163 ? -18.636 -7.735 4.942 1.00 89.56 163 ALA A CA 1
ATOM 1216 C C . ALA A 1 163 ? -17.671 -6.595 5.303 1.00 89.56 163 ALA A C 1
ATOM 1218 O O . ALA A 1 163 ? -16.850 -6.191 4.477 1.00 89.56 163 ALA A O 1
ATOM 1219 N N . ALA A 1 164 ? -17.725 -6.104 6.546 1.00 91.50 164 ALA A N 1
ATOM 1220 C CA . ALA A 1 164 ? -16.759 -5.123 7.031 1.00 91.50 164 ALA A CA 1
ATOM 1221 C C . ALA A 1 164 ? -15.333 -5.697 7.042 1.00 91.50 164 ALA A C 1
ATOM 1223 O O . ALA A 1 164 ? -14.403 -5.027 6.593 1.00 91.50 164 ALA A O 1
ATOM 1224 N N . MET A 1 165 ? -15.157 -6.938 7.505 1.00 92.44 165 MET A N 1
ATOM 1225 C CA . MET A 1 165 ? -13.847 -7.598 7.536 1.00 92.44 165 MET A CA 1
ATOM 1226 C C . MET A 1 165 ? -13.286 -7.884 6.142 1.00 92.44 165 MET A C 1
ATOM 1228 O O . MET A 1 165 ? -12.099 -7.646 5.918 1.00 92.44 165 MET A O 1
ATOM 1232 N N . ASP A 1 166 ? -14.118 -8.313 5.195 1.00 88.38 166 ASP A N 1
ATOM 1233 C CA . ASP A 1 166 ? -13.718 -8.536 3.804 1.00 88.38 166 ASP A CA 1
ATOM 1234 C C . ASP A 1 166 ? -13.239 -7.214 3.177 1.00 88.38 166 ASP A C 1
ATOM 1236 O O . ASP A 1 166 ? -12.139 -7.160 2.623 1.00 88.38 166 ASP A O 1
ATOM 1240 N N . ARG A 1 167 ? -13.971 -6.104 3.383 1.00 89.19 167 ARG A N 1
ATOM 1241 C CA . ARG A 1 167 ? -13.554 -4.773 2.897 1.00 89.19 167 ARG A CA 1
ATOM 1242 C C . ARG A 1 167 ? -12.242 -4.299 3.532 1.00 89.19 167 ARG A C 1
ATOM 1244 O O . ARG A 1 167 ? -11.380 -3.760 2.838 1.00 89.19 167 ARG A O 1
ATOM 1251 N N . VAL A 1 168 ? -12.054 -4.518 4.837 1.00 91.81 168 VAL A N 1
ATOM 1252 C CA . VAL A 1 168 ? -10.785 -4.206 5.522 1.00 91.81 168 VAL A CA 1
ATOM 1253 C C . VAL A 1 168 ? -9.635 -5.042 4.964 1.00 91.81 168 VAL A C 1
ATOM 1255 O O . VAL A 1 168 ? -8.566 -4.498 4.681 1.00 91.81 168 VAL A O 1
ATOM 1258 N N . SER A 1 169 ? -9.849 -6.346 4.794 1.00 84.69 169 SER A N 1
ATOM 1259 C CA . SER A 1 169 ? -8.862 -7.278 4.248 1.00 84.69 169 SER A CA 1
ATOM 1260 C C . SER A 1 169 ? -8.438 -6.861 2.843 1.00 84.69 169 SER A C 1
ATOM 1262 O O . SER A 1 169 ? -7.242 -6.726 2.577 1.00 84.69 169 SER A O 1
ATOM 1264 N N . ASP A 1 170 ? -9.394 -6.550 1.969 1.00 81.12 170 ASP A N 1
ATOM 1265 C CA . ASP A 1 170 ? -9.116 -6.138 0.594 1.00 81.12 170 ASP A CA 1
ATOM 1266 C C . ASP A 1 170 ? -8.351 -4.807 0.526 1.00 81.12 170 ASP A C 1
ATOM 1268 O O . ASP A 1 170 ? -7.386 -4.689 -0.242 1.00 81.12 170 ASP A O 1
ATOM 1272 N N . LEU A 1 171 ? -8.686 -3.834 1.381 1.00 81.81 171 LEU A N 1
ATOM 1273 C CA . LEU A 1 171 ? -7.954 -2.566 1.467 1.00 81.81 171 LEU A CA 1
ATOM 1274 C C . LEU A 1 171 ? -6.538 -2.725 2.021 1.00 81.81 171 LEU A C 1
ATOM 1276 O O . LEU A 1 171 ? -5.594 -2.151 1.476 1.00 81.81 171 LEU A O 1
ATOM 1280 N N . VAL A 1 172 ? -6.356 -3.473 3.109 1.00 80.75 172 VAL A N 1
ATOM 1281 C CA . VAL A 1 172 ? -5.037 -3.635 3.746 1.00 80.75 172 VAL A CA 1
ATOM 1282 C C . VAL A 1 172 ? -4.111 -4.487 2.875 1.00 80.75 172 VAL A C 1
ATOM 1284 O O . VAL A 1 172 ? -2.924 -4.171 2.745 1.00 80.75 172 VAL A O 1
ATOM 1287 N N . LYS A 1 173 ? -4.651 -5.506 2.196 1.00 73.69 173 LYS A N 1
ATOM 1288 C CA . LYS A 1 173 ? -3.920 -6.306 1.199 1.00 73.69 173 LYS A CA 1
ATOM 1289 C C . LYS A 1 173 ? -3.683 -5.536 -0.102 1.00 73.69 173 LYS A C 1
ATOM 1291 O O . LYS A 1 173 ? -2.805 -5.908 -0.881 1.00 73.69 173 LYS A O 1
ATOM 1296 N N . GLY A 1 174 ? -4.339 -4.392 -0.290 1.00 65.81 174 GLY A N 1
ATOM 1297 C CA . GLY A 1 174 ? -4.149 -3.514 -1.442 1.00 65.81 174 GLY A CA 1
ATOM 1298 C C . GLY A 1 174 ? -4.703 -4.109 -2.731 1.00 65.81 174 GLY A C 1
ATOM 1299 O O . GLY A 1 174 ? -4.151 -3.841 -3.790 1.00 65.81 174 GLY A O 1
ATOM 1300 N N . LYS A 1 175 ? -5.772 -4.911 -2.644 1.00 61.19 175 LYS A N 1
ATOM 1301 C CA . LYS A 1 175 ? -6.499 -5.420 -3.819 1.00 61.19 175 LYS A CA 1
ATOM 1302 C C . LYS A 1 175 ? -7.280 -4.323 -4.555 1.00 61.19 175 LYS A C 1
ATOM 1304 O O . LYS A 1 175 ? -7.708 -4.531 -5.680 1.00 61.19 175 LYS A O 1
ATOM 1309 N N . ILE A 1 176 ? -7.465 -3.170 -3.909 1.00 48.78 176 ILE A N 1
ATOM 1310 C CA . ILE A 1 176 ? -8.251 -2.030 -4.409 1.00 48.78 176 ILE A CA 1
ATOM 1311 C C . ILE A 1 176 ? -7.341 -0.934 -5.008 1.00 48.78 176 ILE A C 1
ATOM 1313 O O . ILE A 1 176 ? -7.818 -0.008 -5.655 1.00 48.78 176 ILE A O 1
ATOM 1317 N N . ILE A 1 177 ? -6.015 -1.049 -4.858 1.00 50.12 177 ILE A N 1
ATOM 1318 C CA . ILE A 1 177 ? -5.049 -0.056 -5.352 1.00 50.12 177 ILE A CA 1
ATOM 1319 C C . ILE A 1 177 ? -4.317 -0.649 -6.552 1.00 50.12 177 ILE A C 1
ATOM 1321 O O . ILE A 1 177 ? -3.280 -1.299 -6.408 1.00 50.12 177 ILE A O 1
ATOM 1325 N N . ASN A 1 178 ? -4.893 -0.444 -7.732 1.00 49.91 178 ASN A N 1
ATOM 1326 C CA . ASN A 1 178 ? -4.259 -0.769 -9.005 1.00 49.91 178 ASN A CA 1
ATOM 1327 C C . ASN A 1 178 ? -3.431 0.421 -9.514 1.00 49.91 178 ASN A C 1
ATOM 1329 O O . ASN A 1 178 ? -3.634 1.566 -9.106 1.00 49.91 178 ASN A O 1
ATOM 1333 N N . GLU A 1 179 ? -2.510 0.146 -10.434 1.00 49.12 179 GLU A N 1
ATOM 1334 C CA . GLU A 1 179 ? -1.755 1.167 -11.159 1.00 49.12 179 GLU A CA 1
ATOM 1335 C C . GLU A 1 179 ? -2.736 2.139 -11.856 1.00 49.12 179 GLU A C 1
ATOM 1337 O O . GLU A 1 179 ? -3.636 1.707 -12.575 1.00 49.12 179 GLU A O 1
ATOM 1342 N N . GLY A 1 180 ? -2.602 3.449 -11.611 1.00 54.84 180 GLY A N 1
ATOM 1343 C CA . GLY A 1 180 ? -3.432 4.490 -12.239 1.00 54.84 180 GLY A CA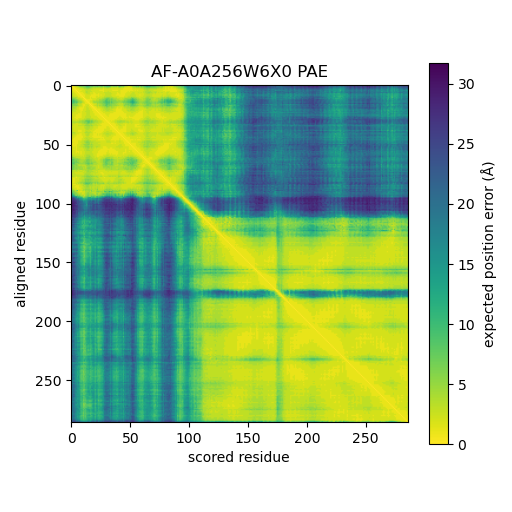 1
ATOM 1344 C C . GLY A 1 180 ? -4.638 5.001 -11.435 1.00 54.84 180 GLY A C 1
ATOM 1345 O O . GLY A 1 180 ? -5.310 5.917 -11.903 1.00 54.84 180 GLY A O 1
ATOM 1346 N N . VAL A 1 181 ? -4.906 4.477 -10.233 1.00 67.81 181 VAL A N 1
ATOM 1347 C CA . VAL A 1 181 ? -5.935 5.043 -9.336 1.00 67.81 181 VAL A CA 1
ATOM 1348 C C . VAL A 1 181 ? -5.426 6.350 -8.714 1.00 67.81 181 VAL A C 1
ATOM 1350 O O . VAL A 1 181 ? -4.287 6.418 -8.245 1.00 67.81 181 VAL A O 1
ATOM 1353 N N . SER A 1 182 ? -6.253 7.401 -8.718 1.00 76.75 182 SER A N 1
ATOM 1354 C CA . SER A 1 182 ? -5.872 8.708 -8.174 1.00 76.75 182 SER A CA 1
ATOM 1355 C C . SER A 1 182 ? -5.720 8.671 -6.645 1.00 76.75 182 SER A C 1
ATOM 1357 O O . SER A 1 182 ? -6.354 7.864 -5.962 1.00 76.75 182 SER A O 1
ATOM 1359 N N . GLY A 1 183 ? -4.904 9.573 -6.083 1.00 78.25 183 GLY A N 1
ATOM 1360 C CA . GLY A 1 183 ? -4.796 9.725 -4.626 1.00 78.25 183 GLY A CA 1
ATOM 1361 C C . GLY A 1 183 ? -6.139 10.046 -3.962 1.00 78.25 183 GLY A C 1
ATOM 1362 O O . GLY A 1 183 ? -6.403 9.585 -2.850 1.00 78.25 183 GLY A O 1
ATOM 1363 N N . GLU A 1 184 ? -7.014 10.755 -4.678 1.00 87.12 184 GLU A N 1
ATOM 1364 C CA . GLU A 1 184 ? -8.355 11.103 -4.218 1.00 87.12 184 GLU A CA 1
ATOM 1365 C C . GLU A 1 184 ? -9.256 9.865 -4.094 1.00 87.12 184 GLU A C 1
ATOM 1367 O O . GLU A 1 184 ? -9.898 9.670 -3.060 1.00 87.12 184 GLU A O 1
ATOM 1372 N N . ASP A 1 185 ? -9.271 8.997 -5.109 1.00 86.19 185 ASP A N 1
ATOM 1373 C CA . ASP A 1 185 ? -10.066 7.762 -5.097 1.00 86.19 185 ASP A CA 1
ATOM 1374 C C . ASP A 1 185 ? -9.564 6.791 -4.022 1.00 86.19 185 ASP A C 1
ATOM 1376 O O . ASP A 1 185 ? -10.359 6.214 -3.277 1.00 86.19 185 ASP A O 1
ATOM 1380 N N . ILE A 1 186 ? -8.238 6.684 -3.861 1.00 84.19 186 ILE A N 1
ATOM 1381 C CA . ILE A 1 186 ? -7.620 5.924 -2.766 1.00 84.19 186 ILE A CA 1
ATOM 1382 C C . ILE A 1 186 ? -8.114 6.463 -1.420 1.00 84.19 186 ILE A C 1
ATOM 1384 O O . ILE A 1 186 ? -8.601 5.700 -0.582 1.00 84.19 186 ILE A O 1
ATOM 1388 N N . ALA A 1 187 ? -8.013 7.776 -1.194 1.00 91.00 187 ALA A N 1
ATOM 1389 C CA . ALA A 1 187 ? -8.442 8.393 0.056 1.00 91.00 187 ALA A CA 1
ATOM 1390 C C . ALA A 1 187 ? -9.941 8.162 0.323 1.00 91.00 187 ALA A C 1
ATOM 1392 O O . ALA A 1 187 ? -10.336 7.932 1.470 1.00 91.00 187 ALA A O 1
ATOM 1393 N N . ARG A 1 188 ? -10.773 8.186 -0.724 1.00 92.69 188 ARG A N 1
ATOM 1394 C CA . ARG A 1 188 ? -12.224 7.975 -0.644 1.00 92.69 188 ARG A CA 1
ATOM 1395 C C . ARG A 1 188 ? -12.578 6.571 -0.158 1.00 92.69 188 ARG A C 1
ATOM 1397 O O . ARG A 1 188 ? -13.326 6.450 0.812 1.00 92.69 188 ARG A O 1
ATOM 1404 N N . GLU A 1 189 ? -11.986 5.536 -0.745 1.00 90.12 189 GLU A N 1
ATOM 1405 C CA . GLU A 1 189 ? -12.222 4.136 -0.358 1.00 90.12 189 GLU A CA 1
ATOM 1406 C C . GLU A 1 189 ? -11.844 3.857 1.105 1.00 90.12 189 GLU A C 1
ATOM 1408 O O . GLU A 1 189 ? -12.577 3.207 1.868 1.00 90.12 189 GLU A O 1
ATOM 1413 N N . TYR A 1 190 ? -10.709 4.410 1.537 1.00 93.06 190 TYR A N 1
ATOM 1414 C CA . TYR A 1 190 ? -10.285 4.319 2.929 1.00 93.06 190 TYR A CA 1
ATOM 1415 C C . TYR A 1 190 ? -11.197 5.105 3.874 1.00 93.06 190 TYR A C 1
ATOM 1417 O O . TYR A 1 190 ? -11.497 4.608 4.966 1.00 93.06 190 TYR A O 1
ATOM 1425 N N . LYS A 1 191 ? -11.663 6.299 3.4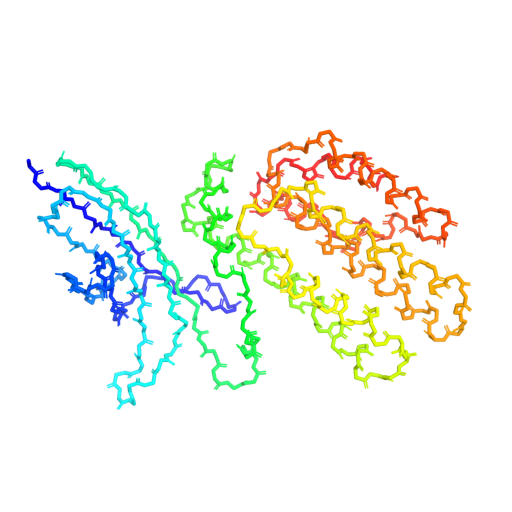82 1.00 95.44 191 LYS A N 1
ATOM 1426 C CA . LYS A 1 191 ? -12.625 7.083 4.273 1.00 95.44 191 LYS A CA 1
ATOM 1427 C C . LYS A 1 191 ? -13.921 6.303 4.471 1.00 95.44 191 LYS A C 1
ATOM 1429 O O . LYS A 1 191 ? -14.392 6.197 5.602 1.00 95.44 191 LYS A O 1
ATOM 1434 N N . GLU A 1 192 ? -14.484 5.741 3.406 1.00 95.19 192 GLU A N 1
ATOM 1435 C CA . GLU A 1 192 ? -15.730 4.971 3.471 1.00 95.19 192 GLU A CA 1
ATOM 1436 C C . GLU A 1 192 ? -15.615 3.779 4.422 1.00 95.19 192 GLU A C 1
ATOM 1438 O O . GLU A 1 192 ? -16.460 3.597 5.300 1.00 95.19 192 GLU A O 1
ATOM 1443 N N . THR A 1 193 ? -14.524 3.019 4.324 1.00 95.62 193 THR A N 1
ATOM 1444 C CA . THR A 1 193 ? -14.290 1.881 5.227 1.00 95.62 193 THR A CA 1
ATOM 1445 C C . THR A 1 193 ? -14.042 2.335 6.663 1.00 95.62 193 THR A C 1
ATOM 1447 O O . THR A 1 193 ? -14.540 1.723 7.606 1.00 95.62 193 THR A O 1
ATOM 1450 N N . THR A 1 194 ? -13.321 3.440 6.856 1.00 97.44 194 THR A N 1
ATOM 1451 C CA . THR A 1 194 ? -13.115 4.030 8.187 1.00 97.44 194 THR A CA 1
ATOM 1452 C C . THR A 1 194 ? -14.446 4.443 8.816 1.00 97.44 194 THR A C 1
ATOM 1454 O O . THR A 1 194 ? -14.679 4.159 9.991 1.00 97.44 194 THR A O 1
ATOM 1457 N N . ASN A 1 195 ? -15.344 5.061 8.045 1.00 97.25 195 ASN A N 1
ATOM 1458 C CA . ASN A 1 195 ? -16.672 5.458 8.510 1.00 97.25 195 ASN A CA 1
ATOM 1459 C C . ASN A 1 195 ? -17.530 4.241 8.877 1.00 97.25 195 ASN A C 1
ATOM 1461 O O . ASN A 1 195 ? -18.113 4.230 9.962 1.00 97.25 195 ASN A O 1
ATOM 1465 N N . LEU A 1 196 ? -17.528 3.194 8.045 1.00 96.69 196 LEU A N 1
ATOM 1466 C CA . LEU A 1 196 ? -18.196 1.926 8.349 1.00 96.69 196 LEU A CA 1
ATOM 1467 C C . LEU A 1 196 ? -17.719 1.357 9.695 1.00 96.69 196 LEU A C 1
ATOM 1469 O O . LEU A 1 196 ? -18.527 1.009 10.554 1.00 96.69 196 LEU A O 1
ATOM 1473 N N . LEU A 1 197 ? -16.405 1.311 9.926 1.00 97.94 197 LEU A N 1
ATOM 1474 C CA . LEU A 1 197 ? -15.854 0.818 11.190 1.00 97.94 197 LEU A CA 1
ATOM 1475 C C . LEU A 1 197 ? -16.189 1.731 12.378 1.00 97.94 197 LEU A C 1
ATOM 1477 O O . LEU A 1 197 ? -16.417 1.235 13.482 1.00 97.94 197 LEU A O 1
ATOM 1481 N N . ILE A 1 198 ? -16.249 3.051 12.176 1.00 97.94 198 ILE A N 1
ATOM 1482 C CA . ILE A 1 198 ? -16.676 4.013 13.203 1.00 97.94 198 ILE A CA 1
ATOM 1483 C C . ILE A 1 198 ? -18.125 3.751 13.632 1.00 97.94 198 ILE A C 1
ATOM 1485 O O . ILE A 1 198 ? -18.423 3.814 14.827 1.00 97.94 198 ILE A O 1
ATOM 1489 N N . GLU A 1 199 ? -19.026 3.460 12.695 1.00 97.00 199 GLU A N 1
ATOM 1490 C CA . GLU A 1 199 ? -20.420 3.123 13.008 1.00 97.00 199 GLU A CA 1
ATOM 1491 C C . GLU A 1 199 ? -20.496 1.882 13.899 1.00 97.00 199 GLU A C 1
ATOM 1493 O O . GLU A 1 199 ? -21.131 1.920 14.956 1.00 97.00 199 GLU A O 1
ATOM 1498 N N . LYS A 1 200 ? -19.758 0.824 13.545 1.00 97.12 200 LYS A N 1
ATOM 1499 C CA . LYS A 1 200 ? -19.698 -0.412 14.339 1.00 97.12 200 LYS A CA 1
ATOM 1500 C C . LYS A 1 200 ? -19.077 -0.178 15.717 1.00 97.12 200 LYS A C 1
ATOM 1502 O O . LYS A 1 200 ? -19.638 -0.591 16.733 1.00 97.12 200 LYS A O 1
ATOM 1507 N N . TYR A 1 201 ? -17.982 0.580 15.779 1.00 97.12 201 TYR A N 1
ATOM 1508 C CA . TYR A 1 201 ? -17.317 0.981 17.021 1.00 97.12 201 TYR A CA 1
ATOM 1509 C C . TYR A 1 201 ? -18.250 1.722 17.994 1.00 97.12 201 TYR A C 1
ATOM 1511 O O . TYR A 1 201 ? -18.182 1.507 19.211 1.00 97.12 201 TYR A O 1
ATOM 1519 N N . LYS A 1 202 ? -19.125 2.601 17.487 1.00 95.94 202 LYS A N 1
ATOM 1520 C CA . LYS A 1 202 ? -20.074 3.355 18.323 1.00 95.94 202 LYS A CA 1
ATOM 1521 C C . LYS A 1 202 ? -21.045 2.423 19.045 1.00 95.94 202 LYS A C 1
ATOM 1523 O O . LYS A 1 202 ? -21.299 2.643 20.228 1.00 95.94 202 LYS A O 1
ATOM 1528 N N . THR A 1 203 ? -21.515 1.379 18.365 1.00 95.38 203 THR A N 1
ATOM 1529 C CA . THR A 1 203 ? -22.477 0.405 18.906 1.00 95.38 203 THR A CA 1
ATOM 1530 C C . THR A 1 203 ? -21.835 -0.732 19.703 1.00 95.38 203 THR A C 1
ATOM 1532 O O . THR A 1 203 ? -22.482 -1.304 20.575 1.00 95.38 203 THR A O 1
ATOM 1535 N N . ALA A 1 204 ? -20.565 -1.046 19.444 1.00 96.31 204 ALA A N 1
ATOM 1536 C CA . ALA A 1 204 ? -19.857 -2.131 20.111 1.00 96.31 204 ALA A CA 1
ATOM 1537 C C . ALA A 1 204 ? -19.509 -1.808 21.575 1.00 96.31 204 ALA A C 1
ATOM 1539 O O . ALA A 1 204 ? -19.352 -0.644 21.980 1.00 96.31 204 ALA A O 1
ATOM 1540 N N . SER A 1 205 ? -19.303 -2.868 22.358 1.00 95.75 205 SER A N 1
ATOM 1541 C CA . SER A 1 205 ? -18.877 -2.815 23.761 1.00 95.75 205 SER A CA 1
ATOM 1542 C C . SER A 1 205 ? -17.763 -3.832 24.046 1.00 95.75 205 SER A C 1
ATOM 1544 O O . SER A 1 205 ? -17.421 -4.642 23.187 1.00 95.75 205 SER A O 1
ATOM 1546 N N . GLY A 1 206 ? -17.150 -3.758 25.232 1.00 96.56 206 GLY A N 1
ATOM 1547 C CA . GLY A 1 206 ? -16.149 -4.735 25.673 1.00 96.56 206 GLY A CA 1
ATOM 1548 C C . GLY A 1 206 ? -14.975 -4.906 24.703 1.00 96.56 206 GLY A C 1
ATOM 1549 O O . GLY A 1 206 ? -14.389 -3.923 24.244 1.00 96.56 206 GLY A O 1
ATOM 1550 N N . GLU A 1 207 ? -14.630 -6.162 24.420 1.00 96.44 207 GLU A N 1
ATOM 1551 C CA . GLU A 1 207 ? -13.500 -6.520 23.558 1.00 96.44 207 GLU A CA 1
ATOM 1552 C C . GLU A 1 207 ? -13.757 -6.182 22.085 1.00 96.44 207 GLU A C 1
ATOM 1554 O O . GLU A 1 207 ? -12.887 -5.618 21.430 1.00 96.44 207 GLU A O 1
ATOM 1559 N N . GLU A 1 208 ? -14.984 -6.375 21.596 1.00 96.62 208 GLU A N 1
ATOM 1560 C CA . GLU A 1 208 ? -15.369 -6.024 20.223 1.00 96.62 208 GLU A CA 1
ATOM 1561 C C . GLU A 1 208 ? -15.124 -4.534 19.929 1.00 96.62 208 GLU A C 1
ATOM 1563 O O . GLU A 1 208 ? -14.576 -4.165 18.887 1.00 96.62 208 GLU A O 1
ATOM 1568 N N . LYS A 1 209 ? -15.441 -3.654 20.889 1.00 96.75 209 LYS A N 1
ATOM 1569 C CA . LYS A 1 209 ? -15.170 -2.215 20.756 1.00 96.75 209 LYS A CA 1
ATOM 1570 C C . LYS A 1 209 ? -13.675 -1.914 20.636 1.00 96.75 209 LYS A C 1
ATOM 1572 O O . LYS A 1 209 ? -13.289 -1.028 19.867 1.00 96.75 209 LYS A O 1
ATOM 1577 N N . LYS A 1 210 ? -12.827 -2.620 21.392 1.00 97.25 210 LYS A N 1
ATOM 1578 C CA . LYS A 1 210 ? -11.367 -2.475 21.284 1.00 97.25 210 LYS A CA 1
ATOM 1579 C C . LYS A 1 210 ? -10.885 -2.963 19.922 1.00 97.25 210 LYS A C 1
ATOM 1581 O O . LYS A 1 210 ? -10.109 -2.253 19.287 1.00 97.25 210 LYS A O 1
ATOM 1586 N N . THR A 1 21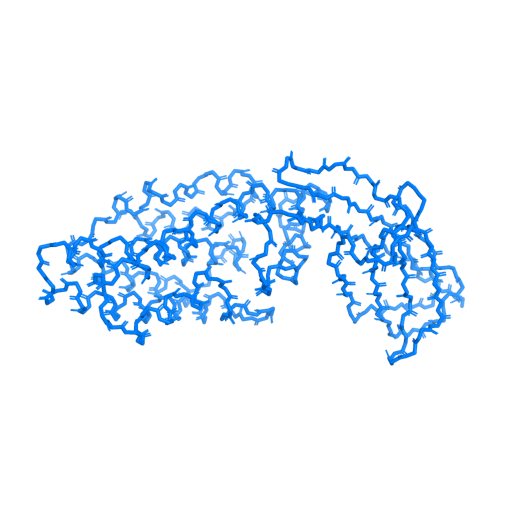1 ? -11.411 -4.083 19.437 1.00 97.88 211 THR A N 1
ATOM 1587 C CA . THR A 1 211 ? -11.078 -4.635 18.121 1.00 97.88 211 THR A CA 1
ATOM 1588 C C . THR A 1 211 ? -11.439 -3.675 16.990 1.00 97.88 211 THR A C 1
ATOM 1590 O O . THR A 1 211 ? -10.583 -3.386 16.155 1.00 97.88 211 THR A O 1
ATOM 1593 N N . TYR A 1 212 ? -12.628 -3.058 16.999 1.00 97.94 212 TYR A N 1
ATOM 1594 C CA . TYR A 1 212 ? -12.948 -2.021 16.007 1.00 97.94 212 TYR A CA 1
ATOM 1595 C C . TYR A 1 212 ? -12.015 -0.811 16.096 1.00 97.94 212 TYR A C 1
ATOM 1597 O O . TYR A 1 212 ? -11.622 -0.265 15.069 1.00 97.94 212 TYR A O 1
ATOM 1605 N N . LYS A 1 213 ? -11.596 -0.398 17.299 1.00 97.25 213 LYS A N 1
ATOM 1606 C CA . LYS A 1 213 ? -10.606 0.681 17.453 1.00 97.25 213 LYS A CA 1
ATOM 1607 C C . LYS A 1 213 ? -9.244 0.304 16.856 1.00 97.25 213 LYS A C 1
ATOM 1609 O O . LYS A 1 213 ? -8.576 1.176 16.288 1.00 97.25 213 LYS A O 1
ATOM 1614 N N . THR A 1 214 ? -8.838 -0.959 16.971 1.00 97.44 214 THR A N 1
ATOM 1615 C CA . THR A 1 214 ? -7.638 -1.496 16.316 1.00 97.44 214 THR A CA 1
ATOM 1616 C C . THR A 1 214 ? -7.800 -1.475 14.799 1.00 97.44 214 THR A C 1
ATOM 1618 O O . THR A 1 214 ? -6.954 -0.894 14.126 1.00 97.44 214 THR A O 1
ATOM 1621 N N . LEU A 1 215 ? -8.915 -1.980 14.261 1.00 97.81 215 LEU A N 1
ATOM 1622 C CA . LEU A 1 215 ? -9.201 -1.958 12.820 1.00 97.81 215 LEU A CA 1
ATOM 1623 C C . LEU A 1 215 ? -9.212 -0.530 12.255 1.00 97.81 215 LEU A C 1
ATOM 1625 O O . LEU A 1 215 ? -8.568 -0.278 11.241 1.00 97.81 215 LEU A O 1
ATOM 1629 N N . ILE A 1 216 ? -9.851 0.426 12.941 1.00 98.00 216 ILE A N 1
ATOM 1630 C CA . ILE A 1 216 ? -9.841 1.849 12.557 1.00 98.00 216 ILE A CA 1
ATOM 1631 C C . ILE A 1 216 ? -8.403 2.381 12.488 1.00 98.00 216 ILE A C 1
ATOM 1633 O O . ILE A 1 216 ? -8.055 3.064 11.527 1.00 98.00 216 ILE A O 1
ATOM 1637 N N . ASN A 1 217 ? -7.549 2.067 13.473 1.00 96.75 217 ASN A N 1
ATOM 1638 C CA . ASN A 1 217 ? -6.136 2.464 13.427 1.00 96.75 217 ASN A CA 1
ATOM 1639 C C . ASN A 1 217 ? -5.404 1.826 12.245 1.00 96.75 217 ASN A C 1
ATOM 1641 O O . ASN A 1 217 ? -4.702 2.532 11.524 1.00 96.75 217 ASN A O 1
ATOM 1645 N N . THR A 1 218 ? -5.575 0.525 12.028 1.00 95.94 218 THR A N 1
ATOM 1646 C CA . THR A 1 218 ? -4.918 -0.217 10.946 1.00 95.94 218 THR A CA 1
ATOM 1647 C C . THR A 1 218 ? -5.300 0.334 9.572 1.00 95.94 218 THR A C 1
ATOM 1649 O O . THR A 1 218 ? -4.419 0.603 8.752 1.00 95.94 218 THR A O 1
ATOM 1652 N N . VAL A 1 219 ? -6.594 0.565 9.336 1.00 95.69 219 VAL A N 1
ATOM 1653 C CA . VAL A 1 219 ? -7.126 1.111 8.077 1.00 95.69 219 VAL A CA 1
ATOM 1654 C C . VAL A 1 219 ? -6.683 2.556 7.872 1.00 95.69 219 VAL A C 1
ATOM 1656 O O . VAL A 1 219 ? -6.220 2.898 6.787 1.00 95.69 219 VAL A O 1
ATOM 1659 N N . ALA A 1 220 ? -6.732 3.395 8.910 1.00 95.38 220 ALA A N 1
ATOM 1660 C CA . ALA A 1 220 ? -6.263 4.773 8.810 1.00 95.38 220 ALA A CA 1
ATOM 1661 C C . ALA A 1 220 ? -4.752 4.844 8.533 1.00 95.38 220 ALA A C 1
ATOM 1663 O O . ALA A 1 220 ? -4.328 5.604 7.674 1.00 95.38 220 ALA A O 1
ATOM 1664 N N . ILE A 1 221 ? -3.921 4.028 9.188 1.00 94.00 221 ILE A N 1
ATOM 1665 C CA . ILE A 1 221 ? -2.474 3.964 8.905 1.00 94.00 221 ILE A CA 1
ATOM 1666 C C . ILE A 1 221 ? -2.221 3.507 7.462 1.00 94.00 221 ILE A C 1
ATOM 1668 O O . ILE A 1 221 ? -1.366 4.081 6.788 1.00 94.00 221 ILE A O 1
ATOM 1672 N N . ALA A 1 222 ? -2.975 2.516 6.972 1.00 91.38 222 ALA A N 1
ATOM 1673 C CA . ALA A 1 222 ? -2.899 2.085 5.578 1.00 91.38 222 ALA A CA 1
ATOM 1674 C C . ALA A 1 222 ? -3.286 3.213 4.608 1.00 91.38 222 ALA A C 1
ATOM 1676 O O . ALA A 1 222 ? -2.581 3.426 3.626 1.00 91.38 222 ALA A O 1
ATOM 1677 N N . MET A 1 223 ? -4.344 3.974 4.899 1.00 92.06 223 MET A N 1
ATOM 1678 C CA . MET A 1 223 ? -4.725 5.153 4.117 1.00 92.06 223 MET A CA 1
ATOM 1679 C C . MET A 1 223 ? -3.572 6.149 4.014 1.00 92.06 223 MET A C 1
ATOM 1681 O O . MET A 1 223 ? -3.233 6.584 2.919 1.00 92.06 223 MET A O 1
ATOM 1685 N N . LEU A 1 224 ? -2.953 6.497 5.146 1.00 92.81 224 LEU A N 1
ATOM 1686 C CA . LEU A 1 224 ? -1.892 7.504 5.182 1.00 92.81 224 LEU A CA 1
ATOM 1687 C C . LEU A 1 224 ? -0.642 7.061 4.411 1.00 92.81 224 LEU A C 1
ATOM 1689 O O . LEU A 1 224 ? -0.025 7.894 3.751 1.00 92.81 224 LEU A O 1
ATOM 1693 N N . ASP A 1 225 ? -0.290 5.773 4.453 1.00 90.69 225 ASP A N 1
ATOM 1694 C CA . ASP A 1 225 ? 0.782 5.221 3.614 1.00 90.69 225 ASP A CA 1
ATOM 1695 C C . ASP A 1 225 ? 0.452 5.327 2.127 1.00 90.69 225 ASP A C 1
ATOM 1697 O O . ASP A 1 225 ? 1.265 5.827 1.350 1.00 90.69 225 ASP A O 1
ATOM 1701 N N . ASN A 1 226 ? -0.735 4.873 1.726 1.00 86.88 226 ASN A N 1
ATOM 1702 C CA . ASN A 1 226 ? -1.101 4.824 0.315 1.00 86.88 226 ASN A CA 1
ATOM 1703 C C . ASN A 1 226 ? -1.294 6.221 -0.281 1.00 86.88 226 ASN A C 1
ATOM 1705 O O . ASN A 1 226 ? -0.788 6.478 -1.362 1.00 86.88 226 ASN A O 1
ATOM 1709 N N . VAL A 1 227 ? -1.918 7.150 0.446 1.00 89.19 227 VAL A N 1
ATOM 1710 C CA . VAL A 1 227 ? -2.069 8.545 0.002 1.00 89.19 227 VAL A CA 1
ATOM 1711 C C . VAL A 1 227 ? -0.716 9.249 -0.119 1.00 89.19 227 VAL A C 1
ATOM 1713 O O . VAL A 1 227 ? -0.430 9.893 -1.126 1.00 89.19 227 VAL A O 1
ATOM 1716 N N . ALA A 1 228 ? 0.157 9.113 0.887 1.00 89.94 228 ALA A N 1
ATOM 1717 C CA . ALA A 1 228 ? 1.473 9.749 0.833 1.00 89.94 228 ALA A CA 1
ATOM 1718 C C . ALA A 1 228 ? 2.322 9.219 -0.334 1.00 89.94 228 ALA A C 1
ATOM 1720 O O . ALA A 1 228 ? 3.144 9.958 -0.877 1.00 89.94 228 ALA A O 1
ATOM 1721 N N . THR A 1 229 ? 2.123 7.955 -0.710 1.00 85.31 229 THR A N 1
ATOM 1722 C CA . THR A 1 229 ? 2.885 7.290 -1.769 1.00 85.31 229 THR A CA 1
ATOM 1723 C C . THR A 1 229 ? 2.232 7.342 -3.152 1.00 85.31 229 THR A C 1
ATOM 1725 O O . THR A 1 229 ? 2.933 7.154 -4.144 1.00 85.31 229 THR A O 1
ATOM 1728 N N . SER A 1 230 ? 0.943 7.680 -3.252 1.00 82.12 230 SER A N 1
ATOM 1729 C CA . SER A 1 230 ? 0.278 7.994 -4.524 1.00 82.12 230 SER A CA 1
ATOM 1730 C C . SER A 1 230 ? 0.558 9.425 -4.985 1.00 82.12 230 SER A C 1
ATOM 1732 O O . SER A 1 230 ? 0.639 9.690 -6.180 1.00 82.12 230 SER A O 1
ATOM 1734 N N . GLU A 1 231 ? 0.734 10.354 -4.044 1.00 86.00 231 GLU A N 1
ATOM 1735 C CA . GLU A 1 231 ? 0.937 11.781 -4.308 1.00 86.00 231 GLU A CA 1
ATOM 1736 C C . GLU A 1 231 ? 2.269 12.245 -3.695 1.00 86.00 231 GLU A C 1
ATOM 1738 O O . GLU A 1 231 ? 2.289 13.011 -2.743 1.00 86.00 231 GLU A O 1
ATOM 1743 N N . LEU A 1 232 ? 3.404 11.744 -4.206 1.00 86.12 232 LEU A N 1
ATOM 1744 C CA . LEU A 1 232 ? 4.739 11.84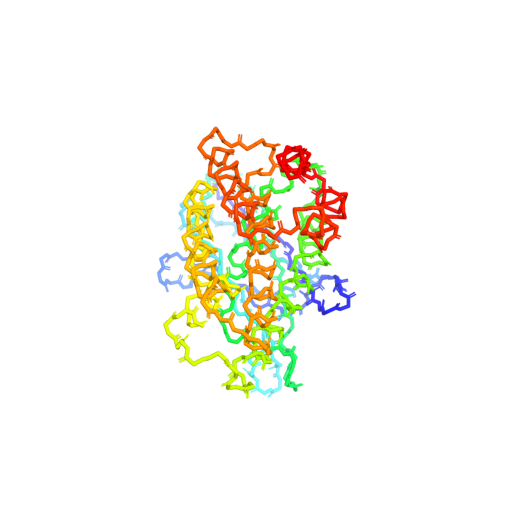0 -3.574 1.00 86.12 232 LEU A CA 1
ATOM 1745 C C . LEU A 1 232 ? 5.196 13.272 -3.210 1.00 86.12 232 LEU A C 1
ATOM 1747 O O . LEU A 1 232 ? 5.834 13.487 -2.173 1.00 86.12 232 LEU A O 1
ATOM 1751 N N . ASN A 1 233 ? 4.876 14.248 -4.062 1.00 84.19 233 ASN A N 1
ATOM 1752 C CA . ASN A 1 233 ? 5.308 15.638 -3.911 1.00 84.19 233 ASN A CA 1
ATOM 1753 C C . ASN A 1 233 ? 4.343 16.450 -3.047 1.00 84.19 233 ASN A C 1
ATOM 1755 O O . ASN A 1 233 ? 4.685 16.921 -1.958 1.00 84.19 233 ASN A O 1
ATOM 1759 N N . GLU A 1 234 ? 3.131 16.620 -3.550 1.00 87.94 234 GLU A N 1
ATOM 1760 C CA . GLU A 1 234 ? 2.107 17.476 -2.979 1.00 87.94 234 GLU A CA 1
ATOM 1761 C C . GLU A 1 234 ? 0.768 16.764 -3.069 1.00 87.94 234 GLU A C 1
ATOM 1763 O O . GLU A 1 234 ? 0.522 16.034 -4.029 1.00 87.94 234 GLU A O 1
ATOM 1768 N N . LEU A 1 235 ? -0.067 16.976 -2.051 1.00 92.06 235 LEU A N 1
ATOM 1769 C CA . LEU A 1 235 ? -1.401 16.407 -2.040 1.00 92.06 235 LEU A CA 1
ATOM 1770 C C . LEU A 1 235 ? -2.330 17.225 -2.932 1.00 92.06 235 LEU A C 1
ATOM 1772 O O . LEU A 1 235 ? -2.292 18.456 -2.900 1.00 92.06 235 LEU A O 1
ATOM 1776 N N . SER A 1 236 ? -3.208 16.558 -3.671 1.00 93.69 236 SER A N 1
ATOM 1777 C CA . SER A 1 236 ? -4.275 17.260 -4.381 1.00 93.69 236 SER A CA 1
ATOM 1778 C C . SER A 1 236 ? -5.281 17.865 -3.393 1.00 93.69 236 SER A C 1
ATOM 1780 O O . SER A 1 236 ? -5.465 17.375 -2.275 1.00 93.69 236 SER A O 1
ATOM 1782 N N . ALA A 1 237 ? -5.970 18.935 -3.802 1.00 95.06 237 ALA A N 1
ATOM 1783 C CA . ALA A 1 237 ? -6.986 19.576 -2.963 1.00 95.06 237 ALA A CA 1
ATOM 1784 C C . ALA A 1 237 ? -8.108 18.598 -2.558 1.00 95.06 237 ALA A C 1
ATOM 1786 O O . ALA A 1 237 ? -8.521 18.591 -1.399 1.00 95.06 237 ALA A O 1
ATOM 1787 N N . GLY A 1 238 ? -8.534 17.726 -3.482 1.00 95.50 238 GLY A N 1
ATOM 1788 C CA . GLY A 1 238 ? -9.524 16.678 -3.218 1.00 95.50 238 GLY A CA 1
ATOM 1789 C C . GLY A 1 238 ? -9.053 15.694 -2.147 1.00 95.50 238 GLY A C 1
ATOM 1790 O O . GLY A 1 238 ? -9.754 15.472 -1.156 1.00 95.50 238 GLY A O 1
ATOM 1791 N N . THR A 1 239 ? -7.825 15.181 -2.274 1.00 95.25 239 THR A N 1
ATOM 1792 C CA . THR A 1 239 ? -7.204 14.328 -1.251 1.00 95.25 239 THR A CA 1
ATOM 1793 C C . THR A 1 239 ? -7.143 15.029 0.107 1.00 95.25 239 THR A C 1
ATOM 1795 O O . THR A 1 239 ? -7.500 14.439 1.130 1.00 95.25 239 THR A O 1
ATOM 1798 N N . GLU A 1 240 ? -6.731 16.300 0.154 1.00 97.06 240 GLU A N 1
ATOM 1799 C CA . GLU A 1 240 ? -6.681 17.052 1.409 1.00 97.06 240 GLU A CA 1
ATOM 1800 C C . GLU A 1 240 ? -8.043 17.169 2.093 1.00 97.06 240 GLU A C 1
ATOM 1802 O O . GLU A 1 240 ? -8.126 17.030 3.317 1.00 97.06 240 GLU A O 1
ATOM 1807 N N . ASP A 1 241 ? -9.096 17.445 1.332 1.00 97.75 241 ASP A N 1
ATOM 1808 C CA . ASP A 1 241 ? -10.438 17.621 1.877 1.00 97.75 241 ASP A CA 1
ATOM 1809 C C . ASP A 1 241 ? -11.000 16.300 2.411 1.00 97.75 241 ASP A C 1
ATOM 1811 O O . ASP A 1 241 ? -11.524 16.269 3.530 1.00 97.75 241 ASP A O 1
ATOM 1815 N N . ILE A 1 242 ? -10.760 15.186 1.713 1.00 97.94 242 ILE A N 1
ATOM 1816 C CA . ILE A 1 242 ? -11.105 13.840 2.196 1.00 97.94 242 ILE A CA 1
ATOM 1817 C C . ILE A 1 242 ? -10.359 13.508 3.497 1.00 97.94 242 ILE A C 1
ATOM 1819 O O . ILE A 1 242 ? -10.956 12.982 4.445 1.00 97.94 242 ILE A O 1
ATOM 1823 N N . LEU A 1 243 ? -9.065 13.834 3.593 1.00 97.62 243 LEU A N 1
ATOM 1824 C CA . LEU A 1 243 ? -8.292 13.616 4.819 1.00 97.62 243 LEU A CA 1
ATOM 1825 C C . LEU A 1 243 ? -8.818 14.467 5.987 1.00 97.62 243 LEU A C 1
ATOM 1827 O O . LEU A 1 243 ? -8.928 13.961 7.107 1.00 97.62 243 LEU A O 1
ATOM 1831 N N . LYS A 1 244 ? -9.171 15.738 5.751 1.00 98.25 244 LYS A N 1
ATOM 1832 C CA . LYS A 1 244 ? -9.758 16.623 6.778 1.00 98.25 244 LYS A CA 1
ATOM 1833 C C . LYS A 1 244 ? -11.104 16.093 7.270 1.00 98.25 244 LYS A C 1
ATOM 1835 O O . LYS A 1 244 ? -11.336 16.066 8.480 1.00 98.25 244 LYS A O 1
ATOM 1840 N N . GLU A 1 245 ? -11.963 15.641 6.361 1.00 98.31 245 GLU A N 1
ATOM 1841 C CA . GLU A 1 245 ? -13.253 15.029 6.697 1.00 98.31 245 GLU A CA 1
ATOM 1842 C C . GLU A 1 245 ? -13.056 13.755 7.530 1.00 98.31 245 GLU A C 1
ATOM 1844 O O . GLU A 1 245 ? -13.683 13.583 8.575 1.00 98.31 245 GLU A O 1
ATOM 1849 N N . THR A 1 246 ? -12.103 12.904 7.139 1.00 98.19 246 THR A N 1
ATOM 1850 C CA . THR A 1 246 ? -11.756 11.690 7.892 1.00 98.19 246 THR A CA 1
ATOM 1851 C C . THR A 1 246 ? -11.294 12.027 9.314 1.00 98.19 246 THR A C 1
ATOM 1853 O O . THR A 1 246 ? -11.742 11.406 10.280 1.00 98.19 246 THR A O 1
ATOM 1856 N N . VAL A 1 247 ? -10.451 13.054 9.481 1.00 98.19 247 VAL A N 1
ATOM 1857 C CA . VAL A 1 247 ? -10.028 13.549 10.804 1.00 98.19 247 VAL A CA 1
ATOM 1858 C C . VAL A 1 247 ? -11.219 14.043 11.629 1.00 98.19 247 VAL A C 1
ATOM 1860 O O . VAL A 1 247 ? -11.279 13.758 12.828 1.00 98.19 247 VAL A O 1
ATOM 1863 N N . ALA A 1 248 ? -12.169 14.757 11.022 1.00 98.25 248 ALA A N 1
ATOM 1864 C CA . ALA A 1 248 ? -13.378 15.208 11.710 1.00 98.25 248 ALA A CA 1
ATOM 1865 C C . ALA A 1 248 ? -14.234 14.021 12.187 1.00 98.25 248 ALA A C 1
ATOM 1867 O O . ALA A 1 248 ? -14.626 13.980 13.355 1.00 98.25 248 ALA A O 1
ATOM 1868 N N . ASN A 1 249 ? -14.441 13.011 11.338 1.00 97.94 249 ASN A N 1
ATOM 1869 C CA . ASN A 1 249 ? -15.216 11.813 11.679 1.00 97.94 249 ASN A CA 1
ATOM 1870 C C . ASN A 1 249 ? -14.570 11.012 12.817 1.00 97.94 249 ASN A C 1
ATOM 1872 O O . ASN A 1 249 ? -15.253 10.606 13.762 1.00 97.94 249 ASN A O 1
ATOM 1876 N N . LEU A 1 250 ? -13.246 10.847 12.777 1.00 97.75 250 LEU A N 1
ATOM 1877 C CA . LEU A 1 250 ? -12.475 10.201 13.839 1.00 97.75 250 LEU A CA 1
ATOM 1878 C C . LEU A 1 250 ? -12.581 10.965 15.170 1.00 97.75 250 LEU A C 1
ATOM 1880 O O . LEU A 1 250 ? -12.817 10.346 16.210 1.00 97.75 250 LEU A O 1
ATOM 1884 N N . LYS A 1 251 ? -12.468 12.302 15.149 1.00 97.19 251 LYS A N 1
ATOM 1885 C CA . LYS A 1 251 ? -12.643 13.151 16.344 1.00 97.19 251 LYS A CA 1
ATOM 1886 C C . LYS A 1 251 ? -14.051 13.016 16.927 1.00 97.19 251 LYS A C 1
ATOM 1888 O O . LYS A 1 251 ? -14.181 12.788 18.126 1.00 97.19 251 LYS A O 1
ATOM 1893 N N . ASN A 1 252 ? -15.083 13.059 16.085 1.00 96.94 252 ASN A N 1
ATOM 1894 C CA . ASN A 1 252 ? -16.480 12.881 16.498 1.00 96.94 252 ASN A CA 1
ATOM 1895 C C . ASN A 1 252 ? -16.746 11.494 17.110 1.00 96.94 252 ASN A C 1
ATOM 1897 O O . ASN A 1 252 ? -17.651 11.331 17.925 1.00 96.94 252 ASN A O 1
ATOM 1901 N N . ALA A 1 253 ? -15.953 10.488 16.738 1.00 96.69 253 ALA A N 1
ATOM 1902 C CA . ALA A 1 253 ? -15.991 9.149 17.316 1.00 96.69 253 ALA A CA 1
ATOM 1903 C C . ALA A 1 253 ? -15.098 8.982 18.565 1.00 96.69 253 ALA A C 1
ATOM 1905 O O . ALA A 1 253 ? -14.946 7.864 19.058 1.00 96.69 253 ALA A O 1
ATOM 1906 N N . ASN A 1 254 ? -14.504 10.058 19.095 1.00 95.69 254 ASN A N 1
ATOM 1907 C CA . ASN A 1 254 ? -13.537 10.031 20.201 1.00 95.69 254 ASN A CA 1
ATOM 1908 C C . ASN A 1 254 ? -12.291 9.165 19.918 1.00 95.69 254 ASN A C 1
ATOM 1910 O O . ASN A 1 254 ? -11.702 8.571 20.827 1.00 95.69 254 ASN A O 1
ATOM 1914 N N . ILE A 1 255 ? -11.864 9.087 18.655 1.00 96.00 255 ILE A N 1
ATOM 1915 C CA . ILE A 1 255 ? -10.616 8.429 18.260 1.00 96.00 255 ILE A CA 1
ATOM 1916 C C . ILE A 1 255 ? -9.466 9.446 18.301 1.00 96.00 255 ILE A C 1
ATOM 1918 O O . ILE A 1 255 ? -9.531 10.531 17.724 1.00 96.00 255 ILE A O 1
ATOM 1922 N N . SER A 1 256 ? -8.381 9.091 18.995 1.00 95.38 256 SER A N 1
ATOM 1923 C CA . SER A 1 256 ? -7.220 9.968 19.189 1.00 95.38 256 SER A CA 1
ATOM 1924 C C . SER A 1 256 ? -6.390 10.112 17.910 1.00 95.38 256 SER A C 1
ATOM 1926 O O . SER A 1 256 ? -5.608 9.226 17.557 1.00 95.38 256 SER A O 1
ATOM 1928 N N . ILE A 1 257 ? -6.495 11.276 17.265 1.00 96.31 257 ILE A N 1
ATOM 1929 C CA . ILE A 1 257 ? -5.678 11.652 16.097 1.00 96.31 257 ILE A CA 1
ATOM 1930 C C . ILE A 1 257 ? -4.185 11.677 16.442 1.00 96.31 257 ILE A C 1
ATOM 1932 O O . ILE A 1 257 ? -3.354 11.219 15.661 1.00 96.31 257 ILE A O 1
ATOM 1936 N N . LYS A 1 258 ? -3.837 12.135 17.651 1.00 94.56 258 LYS A N 1
ATOM 1937 C CA . LYS A 1 258 ? -2.453 12.133 18.143 1.00 94.56 258 LYS A CA 1
ATOM 1938 C C . LYS A 1 258 ? -1.879 10.716 18.198 1.00 94.56 258 LYS A C 1
ATOM 1940 O O . LYS A 1 258 ? -0.744 10.496 17.784 1.00 94.56 258 LYS A O 1
ATOM 1945 N N . THR A 1 259 ? -2.659 9.756 18.695 1.00 94.12 259 THR A N 1
ATOM 1946 C CA . THR A 1 259 ? -2.245 8.347 18.763 1.00 94.12 259 THR A CA 1
ATOM 1947 C C . THR A 1 259 ? -2.088 7.758 17.365 1.00 94.12 259 THR A C 1
ATOM 1949 O O . THR A 1 259 ? -1.051 7.169 17.083 1.00 94.12 259 THR A O 1
ATOM 1952 N N . LEU A 1 260 ? -3.057 7.994 16.475 1.00 95.19 260 LEU A N 1
ATOM 1953 C CA . LEU A 1 260 ? -2.991 7.583 15.068 1.00 95.19 260 LEU A CA 1
ATOM 1954 C C . LEU A 1 260 ? -1.716 8.085 14.385 1.00 95.19 260 LEU A C 1
ATOM 1956 O O . LEU A 1 260 ? -0.968 7.299 13.811 1.00 95.19 260 LEU A O 1
ATOM 1960 N N . LYS A 1 261 ? -1.421 9.382 14.505 1.00 93.88 261 LYS A N 1
ATOM 1961 C CA . LYS A 1 261 ? -0.217 9.990 13.927 1.00 93.88 261 LYS A CA 1
ATOM 1962 C C . LYS A 1 261 ? 1.072 9.391 14.492 1.00 93.88 261 LYS A C 1
ATOM 1964 O O . LYS A 1 261 ? 2.007 9.121 13.739 1.00 93.88 261 LYS A O 1
ATOM 1969 N N . ASN A 1 262 ? 1.125 9.161 15.804 1.00 93.44 262 ASN A N 1
ATOM 1970 C CA . ASN A 1 262 ? 2.284 8.544 16.449 1.00 93.44 262 ASN A CA 1
ATOM 1971 C C . ASN A 1 262 ? 2.501 7.096 15.991 1.00 93.44 262 ASN A C 1
ATOM 1973 O O . ASN A 1 262 ? 3.651 6.687 15.821 1.00 93.44 262 ASN A O 1
ATOM 1977 N N . ASN A 1 263 ? 1.418 6.348 15.771 1.00 93.44 263 ASN A N 1
ATOM 1978 C CA . ASN A 1 263 ? 1.459 4.969 15.287 1.00 93.44 263 ASN A CA 1
ATOM 1979 C C . ASN A 1 263 ? 1.776 4.891 13.790 1.00 93.44 263 ASN A C 1
ATOM 1981 O O . ASN A 1 263 ? 2.461 3.969 13.362 1.00 93.44 263 ASN A O 1
ATOM 1985 N N . TRP A 1 264 ? 1.340 5.875 12.998 1.00 95.25 264 TRP A N 1
ATOM 1986 C CA . TRP A 1 264 ? 1.644 5.935 11.569 1.00 95.25 264 TRP A CA 1
ATOM 1987 C C . TRP A 1 264 ? 3.134 6.142 11.287 1.00 95.25 264 TRP A C 1
ATOM 1989 O O . TRP A 1 264 ? 3.617 5.715 10.242 1.00 95.25 264 TRP A O 1
ATOM 1999 N N . LYS A 1 265 ? 3.888 6.788 12.189 1.00 94.12 265 LYS A N 1
ATOM 2000 C CA . LYS A 1 265 ? 5.340 7.007 12.028 1.00 94.12 265 LYS A CA 1
ATOM 2001 C C . LYS A 1 265 ? 5.708 7.683 10.695 1.00 94.12 265 LYS A C 1
ATOM 2003 O O . LYS A 1 265 ? 6.711 7.346 10.075 1.00 94.12 265 LYS A O 1
ATOM 2008 N N . GLY A 1 266 ? 4.894 8.636 10.233 1.00 93.94 266 GLY A N 1
ATOM 2009 C CA . GLY A 1 266 ? 5.049 9.246 8.905 1.00 93.94 266 GLY A CA 1
ATOM 2010 C C . GLY A 1 266 ? 6.432 9.852 8.640 1.00 93.94 266 GLY A C 1
ATOM 2011 O O . GLY A 1 266 ? 6.923 9.786 7.523 1.00 93.94 266 GLY A O 1
ATOM 2012 N N . ASN A 1 267 ? 7.118 10.386 9.656 1.00 94.00 267 ASN A N 1
ATOM 2013 C CA . ASN A 1 267 ? 8.466 10.938 9.468 1.00 94.00 267 ASN A CA 1
ATOM 2014 C C . ASN A 1 267 ? 9.494 9.888 9.015 1.00 94.00 267 ASN A C 1
ATOM 2016 O O . ASN A 1 267 ? 10.374 10.225 8.229 1.00 94.00 267 ASN A O 1
ATOM 2020 N N . ASP A 1 268 ? 9.356 8.630 9.437 1.00 92.50 268 ASP A N 1
ATOM 2021 C CA . ASP A 1 268 ? 10.237 7.549 8.982 1.00 92.50 268 ASP A CA 1
ATOM 2022 C C . ASP A 1 268 ? 10.006 7.280 7.490 1.00 92.50 268 ASP A C 1
ATOM 2024 O O . ASP A 1 268 ? 10.960 7.159 6.724 1.00 92.50 268 ASP A O 1
ATOM 2028 N N . LEU A 1 269 ? 8.735 7.285 7.063 1.00 91.38 269 LEU A N 1
ATOM 2029 C CA . LEU A 1 269 ? 8.339 7.171 5.658 1.00 91.38 269 LEU A CA 1
ATOM 2030 C C . LEU A 1 269 ? 8.904 8.329 4.822 1.00 91.38 269 LEU A C 1
ATOM 2032 O O . LEU A 1 269 ? 9.526 8.100 3.787 1.00 91.38 269 LEU A O 1
ATOM 2036 N N . LYS A 1 270 ? 8.748 9.569 5.302 1.00 92.88 270 LYS A N 1
ATOM 2037 C CA . LYS A 1 270 ? 9.313 10.769 4.670 1.00 92.88 270 LYS A CA 1
ATOM 2038 C C . LYS A 1 270 ? 10.820 10.668 4.501 1.00 92.88 270 LYS A C 1
ATOM 2040 O O . LYS A 1 270 ? 11.319 11.004 3.438 1.00 92.88 270 LYS A O 1
ATOM 2045 N N . ASN A 1 271 ? 11.541 10.259 5.540 1.00 91.44 271 ASN A N 1
ATOM 2046 C CA . ASN A 1 271 ? 13.000 10.270 5.521 1.00 91.44 271 ASN A CA 1
ATOM 2047 C C . ASN A 1 271 ? 13.563 9.167 4.622 1.00 91.44 271 ASN A C 1
ATOM 2049 O O . ASN A 1 271 ? 14.488 9.432 3.860 1.00 91.44 271 ASN A O 1
ATOM 2053 N N . LYS A 1 272 ? 12.987 7.959 4.675 1.00 88.81 272 LYS A N 1
ATOM 2054 C CA . LYS A 1 272 ? 13.442 6.831 3.852 1.00 88.81 272 LYS A CA 1
ATOM 2055 C C . LYS A 1 272 ? 13.091 7.003 2.376 1.00 88.81 272 LYS A C 1
ATOM 2057 O O . LYS A 1 272 ? 13.932 6.744 1.526 1.00 88.81 272 LYS A O 1
ATOM 2062 N N . LEU A 1 273 ? 11.879 7.470 2.068 1.00 86.25 273 LEU A N 1
ATOM 2063 C CA . LEU A 1 273 ? 11.438 7.659 0.680 1.00 86.25 273 LEU A CA 1
ATOM 2064 C C . LEU A 1 273 ? 11.759 9.054 0.125 1.00 86.25 273 LEU A C 1
ATOM 2066 O O . LEU A 1 273 ? 11.621 9.283 -1.067 1.00 86.25 273 LEU A O 1
ATOM 2070 N N . LYS A 1 274 ? 12.169 10.005 0.970 1.00 89.38 274 LYS A N 1
ATOM 2071 C CA . LYS A 1 274 ? 12.399 11.416 0.604 1.00 89.38 274 LYS A CA 1
ATOM 2072 C C . LYS A 1 274 ? 11.179 12.080 -0.064 1.00 89.38 274 LYS A C 1
ATOM 2074 O O . LYS A 1 274 ? 11.323 12.885 -0.977 1.00 89.38 274 LYS A O 1
ATOM 2079 N N . ILE A 1 275 ? 9.972 11.768 0.415 1.00 88.00 275 ILE A N 1
ATOM 2080 C CA . ILE A 1 275 ? 8.703 12.313 -0.106 1.00 88.00 275 ILE A CA 1
ATOM 2081 C C . ILE A 1 275 ? 8.211 13.506 0.723 1.00 88.00 275 ILE A C 1
ATOM 2083 O O . ILE A 1 275 ? 8.221 13.478 1.960 1.00 88.00 275 ILE A O 1
ATOM 2087 N N . SER A 1 276 ? 7.758 14.577 0.071 1.00 90.81 276 SER A N 1
ATOM 2088 C CA . SER A 1 276 ? 7.318 15.801 0.758 1.00 90.81 276 SER A CA 1
ATOM 2089 C C . SER A 1 276 ? 5.858 15.765 1.206 1.00 90.81 276 SER A C 1
ATOM 2091 O O . SER A 1 276 ? 5.528 16.429 2.199 1.00 90.81 276 SER A O 1
ATOM 2093 N N . SER A 1 277 ? 5.024 14.942 0.568 1.00 91.44 277 SER A N 1
ATOM 2094 C CA . SER A 1 277 ? 3.585 14.780 0.832 1.00 91.44 277 SER A CA 1
ATOM 2095 C C . SER A 1 277 ? 3.250 14.506 2.298 1.00 91.44 277 SER A C 1
ATOM 2097 O O . SER A 1 277 ? 2.344 15.114 2.877 1.00 91.44 277 SER A O 1
ATOM 2099 N N . VAL A 1 278 ? 4.076 13.697 2.966 1.00 94.56 278 VAL A N 1
ATOM 2100 C CA . VAL A 1 278 ? 3.984 13.394 4.401 1.00 94.56 278 VAL A CA 1
ATOM 2101 C C . VAL A 1 278 ? 3.951 14.658 5.259 1.00 94.56 278 VAL A C 1
ATOM 2103 O O . VAL A 1 278 ? 3.280 14.699 6.290 1.00 94.56 278 VAL A O 1
ATOM 2106 N N . THR A 1 279 ? 4.662 15.714 4.858 1.00 94.69 279 THR A N 1
ATOM 2107 C CA . THR A 1 279 ? 4.671 16.988 5.591 1.00 94.69 279 THR A CA 1
ATOM 2108 C C . THR A 1 279 ? 3.269 17.583 5.649 1.00 94.69 279 THR A C 1
ATOM 2110 O O . THR A 1 279 ? 2.867 18.111 6.689 1.00 94.69 279 THR A O 1
ATOM 2113 N N . ARG A 1 280 ? 2.513 17.485 4.552 1.00 94.56 280 ARG A N 1
ATOM 2114 C CA . ARG A 1 280 ? 1.145 17.988 4.478 1.00 94.56 280 ARG A CA 1
ATOM 2115 C C . ARG A 1 280 ? 0.175 17.084 5.232 1.00 94.56 280 ARG A C 1
ATOM 2117 O O . ARG A 1 280 ? -0.566 17.599 6.069 1.00 94.56 280 ARG A O 1
ATOM 2124 N N . VAL A 1 281 ? 0.279 15.763 5.066 1.00 94.88 281 VAL A N 1
ATOM 2125 C CA . VAL A 1 281 ? -0.492 14.781 5.855 1.00 94.88 281 VAL A CA 1
ATOM 2126 C C . VAL A 1 281 ? -0.318 15.028 7.363 1.00 94.88 281 VAL A C 1
ATOM 2128 O O . VAL A 1 281 ? -1.292 15.152 8.106 1.00 94.88 281 VAL A O 1
ATOM 2131 N N . ASN A 1 282 ? 0.923 15.215 7.823 1.00 94.81 282 ASN A N 1
ATOM 2132 C CA . ASN A 1 282 ? 1.244 15.491 9.226 1.00 94.81 282 ASN A CA 1
ATOM 2133 C C . ASN A 1 282 ? 0.629 16.789 9.769 1.00 94.81 282 ASN A C 1
ATOM 2135 O O . ASN A 1 282 ? 0.426 16.885 10.986 1.00 94.81 282 ASN A O 1
ATOM 2139 N N . LYS A 1 283 ? 0.397 17.792 8.912 1.00 94.44 283 LYS A N 1
ATOM 2140 C CA . LYS A 1 283 ? -0.281 19.042 9.288 1.00 94.44 283 LYS A CA 1
ATOM 2141 C C . LYS A 1 283 ? -1.785 18.825 9.453 1.00 94.44 283 LYS A C 1
ATOM 2143 O O . LYS A 1 283 ? -2.353 19.393 10.378 1.00 94.44 283 LYS A O 1
ATOM 2148 N N . ILE A 1 284 ? -2.401 18.004 8.599 1.00 95.88 284 ILE A N 1
ATOM 2149 C CA . ILE A 1 284 ? -3.835 17.673 8.670 1.00 95.88 284 ILE A CA 1
ATOM 2150 C C . ILE A 1 284 ? -4.136 16.845 9.930 1.00 95.88 284 ILE A C 1
ATOM 2152 O O . ILE A 1 284 ? -5.089 17.131 10.649 1.00 95.88 284 ILE A O 1
ATOM 2156 N N . PHE A 1 285 ? -3.276 15.877 10.257 1.00 93.19 285 PHE A N 1
ATOM 2157 C CA . PHE A 1 285 ? -3.407 15.002 11.433 1.00 93.19 285 PHE A CA 1
ATOM 2158 C C . PHE A 1 285 ? -2.784 15.599 12.713 1.00 93.19 285 PHE A C 1
ATOM 2160 O O . PHE A 1 285 ? -2.231 14.873 13.544 1.00 93.19 285 PHE A O 1
ATOM 2167 N N . LYS A 1 286 ? -2.803 16.928 12.864 1.00 85.38 286 LYS A N 1
ATOM 2168 C CA . LYS A 1 286 ? -2.308 17.614 14.069 1.00 85.38 286 LYS A CA 1
ATOM 2169 C C . LYS A 1 286 ? -3.368 17.695 15.172 1.00 85.38 286 LYS A C 1
ATOM 2171 O O . LYS A 1 286 ? -4.579 17.803 14.865 1.00 85.38 286 LYS A O 1
#